Protein AF-A0A952IR28-F1 (afdb_monomer)

Nearest PDB structures (foldseek):
  2d13-assembly1_A  TM=5.845E-01  e=4.095E-02  Pyrococcus horikoshii
  8gh9-assembly1_D  TM=4.744E-01  e=1.355E-02  Homo sapiens
  3vuf-assembly1_A  TM=4.213E-01  e=1.629E-02  Oryza sativa Japonica Group
  4ylf-assembly2_C  TM=4.878E-01  e=1.965E+00  Thermotoga maritima MSB8
  2rgw-assembly1_A  TM=3.477E-01  e=3.021E+00  unclassified

Foldseek 3Di:
DPPLVVLLCVLVVLLVVLLVVLVVVVVPDDDDDDDDDDDDDDDDDDDDDDDDDDDQDDAPEEEEEEEAAFADDLCVVSLQVQVVNVSRHNYEYEYEHAVVRHDDGHVVCPPVPHRYDYYYDPFSVRLVVSLLVSLQPDATQEYEQRALFQRSSSSLSSNCVNNVHAYEYEHEDLLLVVDPDSAADDSVRCSVVSVVCRRCRRDNNVNSPSLVSLVSHPFYEYQDDVVCVVRNGHHDHRDDDCVVVPDDPVVVVVVVVVD

Radius of gyration: 20.38 Å; Cα contacts (8 Å, |Δi|>4): 405; chains: 1; bounding box: 58×60×58 Å

Sequence (259 aa):
MDPKDVQIARISRNLLTLADSASELSKRKPESKQESSEDRRSAETKPDAPSASARSPRKKGRAAVVAWDLSHNPVGRAYVLCKLLEADYDVDLVGPIWTRYGHELWSPLKDAGLNVRAFRCANLDEFVPKANLLAATVKYDVVYVCKPRLPSVYLGTLIKQSSNCTMVLDVDDFELSFFKDESNADLEEISAQADSALNEPFEELGTRYCQSLIPEFDAVTVSNIALRDKFGGHIVRHARDEEQFTICPNTRQAARERL

Solvent-accessible surface area (backbone atoms only — not comparable to full-atom values): 14837 Å² total; per-residue (Å²): 131,58,75,71,60,57,37,45,48,50,57,52,51,53,51,50,54,50,51,54,50,40,53,56,55,56,74,72,51,89,83,83,83,88,85,85,92,88,89,90,90,88,88,89,89,85,87,89,85,86,85,90,80,77,89,68,78,79,59,81,45,33,32,37,31,21,22,54,35,38,22,45,75,76,28,58,57,37,51,46,54,41,62,65,42,48,80,44,27,52,49,33,44,32,31,39,23,41,55,90,68,31,92,49,66,21,75,93,54,71,83,64,83,70,50,72,55,72,46,77,26,81,42,49,74,52,36,53,62,53,43,52,53,57,22,68,73,59,75,32,59,31,34,37,20,35,40,58,27,32,54,4,51,51,43,37,50,46,31,25,65,62,31,73,33,52,38,33,37,34,39,71,65,72,72,44,78,83,45,91,68,70,58,71,38,56,70,68,61,47,60,76,39,35,75,62,30,44,64,46,33,72,39,63,65,22,26,21,30,34,54,60,46,58,88,50,41,83,40,45,33,11,38,42,67,72,50,25,77,74,73,42,60,46,79,53,60,90,75,75,60,62,86,80,64,53,92,45,72,66,56,54,50,60,52,60,78,74,109

Structure (mmCIF, N/CA/C/O backbone):
data_AF-A0A952IR28-F1
#
_entry.id   AF-A0A952IR28-F1
#
loop_
_atom_site.group_PDB
_atom_site.id
_atom_site.type_symbol
_atom_site.label_atom_id
_atom_site.label_alt_id
_atom_site.label_comp_id
_atom_site.label_asym_id
_atom_site.label_entity_id
_atom_site.label_seq_id
_atom_site.pdbx_PDB_ins_code
_atom_site.Cartn_x
_atom_site.Cartn_y
_atom_site.Cartn_z
_atom_site.occupancy
_atom_site.B_iso_or_equiv
_atom_site.auth_seq_id
_atom_site.auth_comp_id
_atom_site.auth_asym_id
_atom_site.auth_atom_id
_atom_site.pdbx_PDB_model_num
ATOM 1 N N . MET A 1 1 ? 0.567 -28.992 1.318 1.00 48.09 1 MET A N 1
ATOM 2 C CA . MET A 1 1 ? 0.854 -27.560 1.119 1.00 48.09 1 MET A CA 1
ATOM 3 C C . MET A 1 1 ? -0.487 -26.917 0.828 1.00 48.09 1 MET A C 1
ATOM 5 O O . MET A 1 1 ? -1.152 -27.401 -0.084 1.00 48.09 1 MET A O 1
ATOM 9 N N . ASP A 1 2 ? -0.955 -25.993 1.669 1.00 49.25 2 ASP A N 1
ATOM 10 C CA . ASP A 1 2 ? -2.232 -25.299 1.440 1.00 49.25 2 ASP A CA 1
ATOM 11 C C . ASP A 1 2 ? -2.103 -24.498 0.127 1.00 49.25 2 ASP A C 1
ATOM 13 O O . ASP A 1 2 ? -1.054 -23.886 -0.089 1.00 49.25 2 ASP A O 1
ATOM 17 N N . PRO A 1 3 ? -3.092 -24.495 -0.788 1.00 46.38 3 PRO A N 1
ATOM 18 C CA . PRO A 1 3 ? -3.092 -23.604 -1.950 1.00 46.38 3 PRO A CA 1
ATOM 19 C C . PRO A 1 3 ? -2.740 -22.143 -1.612 1.00 46.38 3 PRO A C 1
ATOM 21 O O . PRO A 1 3 ? -2.071 -21.484 -2.407 1.00 46.38 3 PRO A O 1
ATOM 24 N N . LYS A 1 4 ? -3.100 -21.663 -0.411 1.00 47.34 4 LYS A N 1
ATOM 25 C CA . LYS A 1 4 ? -2.735 -20.327 0.093 1.00 47.34 4 LYS A CA 1
ATOM 26 C C . LYS A 1 4 ? -1.236 -20.157 0.378 1.00 47.34 4 LYS A C 1
ATOM 28 O O . LYS A 1 4 ? -0.700 -19.067 0.183 1.00 47.34 4 LYS A O 1
ATOM 33 N N . ASP A 1 5 ? -0.537 -21.229 0.758 1.00 49.19 5 ASP A N 1
ATOM 34 C CA . ASP A 1 5 ? 0.920 -21.218 0.972 1.00 49.19 5 ASP A CA 1
ATOM 35 C C . ASP A 1 5 ? 1.686 -21.064 -0.355 1.00 49.19 5 ASP A C 1
ATOM 37 O O . ASP A 1 5 ? 2.783 -20.505 -0.390 1.00 49.19 5 ASP A O 1
ATOM 41 N N . VAL A 1 6 ? 1.109 -21.541 -1.467 1.00 58.84 6 VAL A N 1
ATOM 42 C CA . VAL A 1 6 ? 1.734 -21.514 -2.803 1.00 58.84 6 VAL A CA 1
ATOM 43 C C . VAL A 1 6 ? 1.649 -20.123 -3.448 1.00 58.84 6 VAL A C 1
ATOM 45 O O . VAL A 1 6 ? 2.591 -19.698 -4.119 1.00 58.84 6 VAL A O 1
ATOM 48 N N . GLN A 1 7 ? 0.559 -19.388 -3.214 1.00 54.69 7 GLN A N 1
ATOM 49 C CA . GLN A 1 7 ? 0.326 -18.052 -3.786 1.00 54.69 7 GLN A CA 1
ATOM 50 C C . GLN A 1 7 ? 1.238 -16.984 -3.166 1.00 54.69 7 GLN A C 1
ATOM 52 O O . GLN A 1 7 ? 1.926 -16.235 -3.866 1.00 54.69 7 GLN A O 1
ATOM 57 N N . ILE A 1 8 ? 1.355 -16.985 -1.834 1.00 59.81 8 ILE A N 1
ATOM 58 C CA . ILE A 1 8 ? 2.257 -16.074 -1.117 1.00 59.81 8 ILE A CA 1
ATOM 59 C C . ILE A 1 8 ? 3.719 -16.396 -1.413 1.00 59.81 8 ILE A C 1
ATOM 61 O O . ILE A 1 8 ? 4.517 -15.474 -1.573 1.00 59.81 8 IL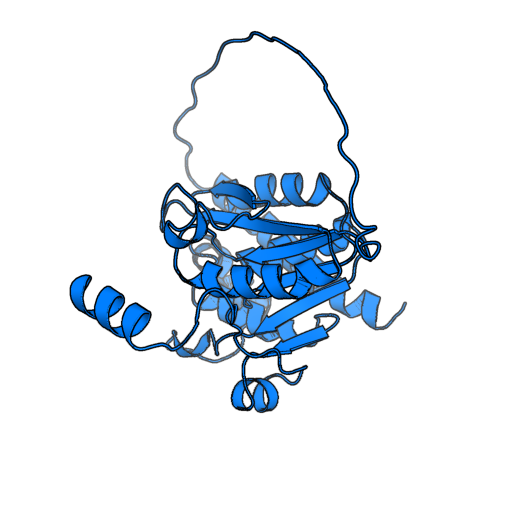E A O 1
ATOM 65 N N . ALA A 1 9 ? 4.069 -17.674 -1.594 1.00 68.56 9 ALA A N 1
ATOM 66 C CA . ALA A 1 9 ? 5.410 -18.048 -2.029 1.00 68.56 9 ALA A CA 1
ATOM 67 C C . ALA A 1 9 ? 5.793 -17.380 -3.360 1.00 68.56 9 ALA A C 1
ATOM 69 O O . ALA A 1 9 ? 6.955 -17.012 -3.525 1.00 68.56 9 ALA A O 1
ATOM 70 N N . ARG A 1 10 ? 4.842 -17.151 -4.281 1.00 72.00 10 ARG A N 1
ATOM 71 C CA . ARG A 1 10 ? 5.107 -16.434 -5.537 1.00 72.00 10 ARG A CA 1
ATOM 72 C C . ARG A 1 10 ? 5.390 -14.952 -5.303 1.00 72.00 10 ARG A C 1
ATOM 74 O O . ARG A 1 10 ? 6.429 -14.481 -5.760 1.00 72.00 10 ARG A O 1
ATOM 81 N N . ILE A 1 11 ? 4.514 -14.233 -4.591 1.00 76.62 11 ILE A N 1
ATOM 82 C CA . ILE A 1 11 ? 4.724 -12.803 -4.294 1.00 76.62 11 ILE A CA 1
ATOM 83 C C . ILE A 1 11 ? 6.044 -12.619 -3.535 1.00 76.62 11 ILE A C 1
ATOM 85 O O . ILE A 1 11 ? 6.906 -11.853 -3.957 1.00 76.62 11 ILE A O 1
ATOM 89 N N . SER A 1 12 ? 6.233 -13.372 -2.452 1.00 72.12 12 SER A N 1
ATOM 90 C CA . SER A 1 12 ? 7.412 -13.279 -1.598 1.00 72.12 12 SER A CA 1
ATOM 91 C C . SER A 1 12 ? 8.705 -13.606 -2.334 1.00 72.12 12 SER A C 1
ATOM 93 O O . SER A 1 12 ? 9.646 -12.821 -2.270 1.00 72.12 12 SER A O 1
ATOM 95 N N . ARG A 1 13 ? 8.764 -14.732 -3.058 1.00 76.31 13 ARG A N 1
ATOM 96 C CA . ARG A 1 13 ? 9.966 -15.118 -3.812 1.00 76.31 13 ARG A CA 1
ATOM 97 C C . ARG A 1 13 ? 10.328 -14.050 -4.833 1.00 76.31 13 ARG A C 1
ATOM 99 O O . ARG A 1 13 ? 11.474 -13.626 -4.884 1.00 76.31 13 ARG A O 1
ATOM 106 N N . ASN A 1 14 ? 9.353 -13.604 -5.617 1.00 77.81 14 ASN A N 1
ATOM 107 C CA . ASN A 1 14 ? 9.621 -12.687 -6.710 1.00 77.81 14 ASN A CA 1
ATOM 108 C C . ASN A 1 14 ? 10.037 -11.293 -6.206 1.00 77.81 14 ASN A C 1
ATOM 110 O O . ASN A 1 14 ? 10.932 -10.677 -6.775 1.00 77.81 14 ASN A O 1
ATOM 114 N N . LEU A 1 15 ? 9.423 -10.801 -5.126 1.00 76.62 15 LEU A N 1
ATOM 115 C CA . LEU A 1 15 ? 9.798 -9.517 -4.528 1.00 76.62 15 LEU A CA 1
ATOM 116 C C . LEU A 1 15 ? 11.176 -9.563 -3.864 1.00 76.62 15 LEU A C 1
ATOM 118 O O . LEU A 1 15 ? 11.919 -8.592 -3.967 1.00 76.62 15 LEU A O 1
ATOM 122 N N . LEU A 1 16 ? 11.542 -10.683 -3.232 1.00 72.12 16 LEU A N 1
ATOM 123 C CA . LEU A 1 16 ? 12.897 -10.878 -2.711 1.00 72.12 16 LEU A CA 1
ATOM 124 C C . LEU A 1 16 ? 13.930 -10.879 -3.846 1.00 72.12 16 LEU A C 1
ATOM 126 O O . LEU A 1 16 ? 14.931 -10.181 -3.747 1.00 72.12 16 LEU A O 1
ATOM 130 N N . THR A 1 17 ? 13.649 -11.549 -4.968 1.00 75.69 17 THR A N 1
ATOM 131 C CA . THR A 1 17 ? 14.514 -11.501 -6.162 1.00 75.69 17 THR A CA 1
ATOM 132 C C . THR A 1 17 ? 14.689 -10.075 -6.703 1.00 75.69 17 THR A C 1
ATOM 134 O O . THR A 1 17 ? 15.789 -9.687 -7.104 1.00 75.69 17 THR A O 1
ATOM 137 N N . LEU A 1 18 ? 13.626 -9.265 -6.690 1.00 74.06 18 LEU A N 1
ATOM 138 C CA . LEU A 1 18 ? 13.705 -7.853 -7.076 1.00 74.06 18 LEU A CA 1
ATOM 139 C C . LEU A 1 18 ? 14.521 -7.018 -6.080 1.00 74.06 18 LEU A C 1
ATOM 141 O O . LEU A 1 18 ? 15.281 -6.148 -6.502 1.00 74.06 18 LEU A O 1
ATOM 145 N N . ALA A 1 19 ? 14.417 -7.297 -4.780 1.00 71.69 19 ALA A N 1
ATOM 146 C CA . ALA A 1 19 ? 15.223 -6.632 -3.758 1.00 71.69 19 ALA A CA 1
ATOM 147 C C . ALA A 1 19 ? 16.718 -6.965 -3.881 1.00 71.69 19 ALA A C 1
ATOM 149 O O . ALA A 1 19 ? 17.552 -6.064 -3.780 1.00 71.69 19 ALA A O 1
ATOM 150 N N . ASP A 1 20 ? 17.060 -8.224 -4.161 1.00 73.56 20 ASP A N 1
ATOM 151 C CA . ASP A 1 20 ? 18.445 -8.630 -4.423 1.00 73.56 20 ASP A CA 1
ATOM 152 C C . ASP A 1 20 ? 18.992 -7.915 -5.669 1.00 73.56 20 ASP A C 1
ATOM 154 O O . ASP A 1 20 ? 20.109 -7.396 -5.656 1.00 73.56 20 ASP A O 1
ATOM 158 N N . SER A 1 21 ? 18.169 -7.794 -6.718 1.00 72.62 21 SER A N 1
ATOM 159 C CA . SER A 1 21 ? 18.522 -7.053 -7.936 1.00 72.62 21 SER A CA 1
ATOM 160 C C . SER A 1 21 ? 18.771 -5.567 -7.653 1.00 72.62 21 SER A C 1
ATOM 162 O O . SER A 1 21 ? 19.733 -5.008 -8.175 1.00 72.62 21 SER A O 1
ATOM 164 N N . ALA A 1 22 ? 17.970 -4.933 -6.786 1.00 70.12 22 ALA A N 1
ATOM 165 C CA . ALA A 1 22 ? 18.199 -3.549 -6.360 1.00 70.12 22 ALA A CA 1
ATOM 166 C C . ALA A 1 22 ? 19.569 -3.396 -5.678 1.00 70.12 22 ALA A C 1
ATOM 168 O O . ALA A 1 22 ? 20.364 -2.538 -6.062 1.00 70.12 22 ALA A O 1
ATOM 169 N N . SER A 1 23 ? 19.895 -4.307 -4.752 1.00 67.94 23 SER A N 1
ATOM 170 C CA . SER A 1 23 ? 21.189 -4.305 -4.062 1.00 67.94 23 SER A CA 1
ATOM 171 C C . SER A 1 23 ? 22.373 -4.450 -5.027 1.00 67.94 23 SER A C 1
ATOM 173 O O . SER A 1 23 ? 23.388 -3.771 -4.862 1.00 67.94 23 SER A O 1
ATOM 175 N N . GLU A 1 24 ? 22.257 -5.295 -6.053 1.00 69.06 24 GLU A N 1
ATOM 176 C CA . GLU A 1 24 ? 23.297 -5.468 -7.075 1.00 69.06 24 GLU A CA 1
ATOM 177 C C . GLU A 1 24 ? 23.463 -4.241 -7.983 1.00 69.06 24 GLU A C 1
ATOM 179 O O . GLU A 1 24 ? 24.583 -3.915 -8.385 1.00 69.06 24 GLU A O 1
ATOM 184 N N . LEU A 1 25 ? 22.381 -3.521 -8.283 1.00 65.62 25 LEU A N 1
ATOM 185 C CA . LEU A 1 25 ? 22.437 -2.283 -9.066 1.00 65.62 25 LEU A CA 1
ATOM 186 C C . LEU A 1 25 ? 23.100 -1.139 -8.307 1.00 65.62 25 LEU A C 1
ATOM 188 O O . LEU A 1 25 ? 23.869 -0.378 -8.900 1.00 65.62 25 LEU A O 1
ATOM 192 N N . SER A 1 26 ? 22.871 -1.069 -6.997 1.00 62.19 26 SER A N 1
ATOM 193 C CA . SER A 1 26 ? 23.548 -0.130 -6.102 1.00 62.19 26 SER A CA 1
ATOM 194 C C . SER A 1 26 ? 25.069 -0.283 -6.160 1.00 62.19 26 SER A C 1
ATOM 196 O O . SER A 1 26 ? 25.794 0.687 -6.380 1.00 62.19 26 SER A O 1
ATOM 198 N N . LYS A 1 27 ? 25.556 -1.533 -6.094 1.00 66.62 27 LYS A N 1
ATOM 199 C CA . LYS A 1 27 ? 26.991 -1.876 -6.127 1.00 66.62 27 LYS A CA 1
ATOM 200 C C . LYS A 1 27 ? 27.688 -1.502 -7.444 1.00 66.62 27 LYS A C 1
ATOM 202 O O . LYS A 1 27 ? 28.915 -1.456 -7.487 1.00 66.62 27 LYS A O 1
ATOM 207 N N . ARG A 1 28 ? 26.937 -1.262 -8.530 1.00 59.16 28 ARG A N 1
ATOM 208 C CA . ARG A 1 28 ? 27.472 -0.898 -9.859 1.00 59.16 28 ARG A CA 1
ATOM 209 C C . ARG A 1 28 ? 27.637 0.612 -10.071 1.00 59.16 28 ARG A C 1
ATOM 211 O O . ARG A 1 28 ? 28.291 1.006 -11.037 1.00 59.16 28 ARG A O 1
ATOM 218 N N . LYS A 1 29 ? 27.087 1.464 -9.200 1.00 46.84 29 LYS A N 1
ATOM 219 C CA . LYS A 1 29 ? 27.325 2.919 -9.223 1.00 46.84 29 LYS A CA 1
ATOM 220 C C . LYS A 1 29 ? 28.537 3.260 -8.341 1.00 46.84 29 LYS A C 1
ATOM 222 O O . LYS A 1 29 ? 28.614 2.761 -7.224 1.00 46.84 29 LYS A O 1
ATOM 227 N N . PRO A 1 30 ? 29.487 4.104 -8.790 1.00 39.28 30 PRO A N 1
ATOM 228 C CA . PRO A 1 30 ? 30.605 4.499 -7.943 1.00 39.28 30 PRO A CA 1
ATOM 229 C C . PRO A 1 30 ? 30.108 5.391 -6.796 1.00 39.28 30 PRO A C 1
ATOM 231 O O . PRO A 1 30 ? 29.485 6.429 -7.021 1.00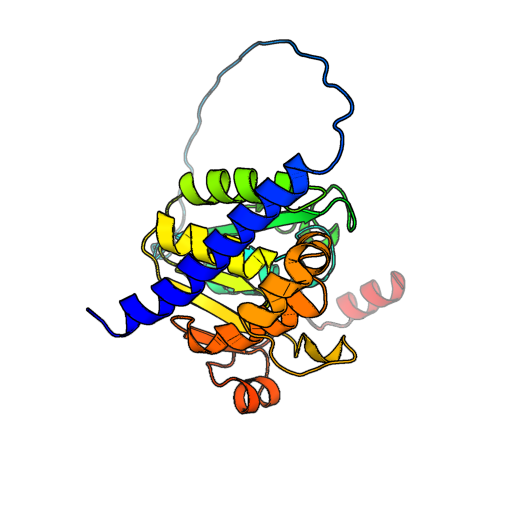 39.28 30 PRO A O 1
ATOM 234 N N . GLU A 1 31 ? 30.391 4.963 -5.567 1.00 38.38 31 GLU A N 1
ATOM 235 C CA . GLU A 1 31 ? 30.030 5.640 -4.321 1.00 38.38 31 GLU A CA 1
ATOM 236 C C . GLU A 1 31 ? 30.872 6.909 -4.087 1.00 38.38 31 GLU A C 1
ATOM 238 O O . GLU A 1 31 ? 32.100 6.895 -4.205 1.00 38.38 31 GLU A O 1
ATOM 243 N N . SER A 1 32 ? 30.229 8.002 -3.657 1.00 31.50 32 SER A N 1
ATOM 244 C CA . SER A 1 32 ? 30.902 9.156 -3.051 1.00 31.50 32 SER A CA 1
ATOM 245 C C . SER A 1 32 ? 30.584 9.248 -1.552 1.00 31.50 32 SER A C 1
ATOM 247 O O . SER A 1 32 ? 29.528 9.734 -1.164 1.00 31.50 32 SER A O 1
ATOM 249 N N . LYS A 1 33 ? 31.543 8.744 -0.767 1.00 32.00 33 LYS A N 1
ATOM 250 C CA . LYS A 1 33 ? 32.000 9.066 0.605 1.00 32.00 33 LYS A CA 1
ATOM 251 C C . LYS A 1 33 ? 31.021 9.559 1.697 1.00 32.00 33 LYS A C 1
ATOM 253 O O . LYS A 1 33 ? 30.370 10.590 1.583 1.00 32.00 33 LYS A O 1
ATOM 258 N N . GLN A 1 34 ? 31.109 8.839 2.822 1.00 30.39 34 GLN A N 1
ATOM 259 C CA . GLN A 1 34 ? 30.653 9.131 4.192 1.00 30.39 34 GLN A CA 1
ATOM 260 C C . GLN A 1 34 ? 31.518 10.171 4.937 1.00 30.39 34 GLN A C 1
ATOM 262 O O . GLN A 1 34 ? 32.697 10.293 4.623 1.00 30.39 34 GLN A O 1
ATOM 267 N N . GLU A 1 35 ? 30.953 10.763 6.006 1.00 27.12 35 GLU A N 1
ATOM 268 C CA . GLU A 1 35 ? 31.567 11.035 7.339 1.00 27.12 35 GLU A CA 1
ATOM 269 C C . GLU A 1 35 ? 30.434 11.413 8.351 1.00 27.12 35 GLU A C 1
ATOM 271 O O . GLU A 1 35 ? 29.588 12.240 8.017 1.00 27.12 35 GLU A O 1
ATOM 276 N N . SER A 1 36 ? 30.115 10.584 9.373 1.00 25.11 36 SER A N 1
ATOM 277 C CA . SER A 1 36 ? 30.528 10.555 10.819 1.00 25.11 36 SER A CA 1
ATOM 278 C C . SER A 1 36 ? 29.825 11.592 11.745 1.00 25.11 36 SER A C 1
ATOM 280 O O . SER A 1 36 ? 29.983 12.784 11.517 1.00 25.11 36 SER A O 1
ATOM 282 N N . SER A 1 37 ? 28.868 11.212 12.627 1.00 25.03 37 SER A N 1
ATOM 283 C CA . SER A 1 37 ? 28.936 10.921 14.107 1.00 25.03 37 SER A CA 1
ATOM 284 C C . SER A 1 37 ? 29.396 12.113 14.988 1.00 25.03 37 SER A C 1
ATOM 286 O O . SER A 1 37 ? 30.330 12.785 14.587 1.00 25.03 37 SER A O 1
ATOM 288 N N . GLU A 1 38 ? 28.865 12.499 16.165 1.00 25.03 38 GLU A N 1
ATOM 289 C CA . GLU A 1 38 ? 28.249 11.873 17.371 1.00 25.03 38 GLU A CA 1
ATOM 290 C C . GLU A 1 38 ? 27.260 12.900 18.038 1.00 25.03 38 GLU A C 1
ATOM 292 O O . GLU A 1 38 ? 27.207 14.041 17.592 1.00 25.03 38 GLU A O 1
ATOM 297 N N . ASP A 1 39 ? 26.370 12.617 19.011 1.00 25.73 39 ASP A N 1
ATOM 298 C CA . ASP A 1 39 ? 26.661 12.491 20.461 1.00 25.73 39 ASP A CA 1
ATOM 299 C C . ASP A 1 39 ? 25.384 12.157 21.306 1.00 25.73 39 ASP A C 1
ATOM 301 O O . ASP A 1 39 ? 24.248 12.339 20.861 1.00 25.73 39 ASP A O 1
ATOM 305 N N . ARG A 1 40 ? 25.571 11.645 22.536 1.00 26.91 40 ARG A N 1
ATOM 306 C CA . ARG A 1 40 ? 24.571 11.082 23.484 1.00 26.91 40 ARG A CA 1
ATOM 307 C C . ARG A 1 40 ? 24.090 12.084 24.559 1.00 26.91 40 ARG A C 1
ATOM 309 O O . ARG A 1 40 ? 24.921 12.796 25.107 1.00 26.91 40 ARG A O 1
ATOM 316 N N . ARG A 1 41 ? 22.833 11.966 25.046 1.00 28.17 41 ARG A N 1
ATOM 317 C CA . ARG A 1 41 ? 22.458 11.745 26.483 1.00 28.17 41 ARG A CA 1
ATOM 318 C C . ARG A 1 41 ? 20.941 11.759 26.767 1.00 28.17 41 ARG A C 1
ATOM 320 O O . ARG A 1 41 ? 20.152 12.363 26.056 1.00 28.17 41 ARG A O 1
ATOM 327 N N . SER A 1 42 ? 20.599 11.047 27.840 1.00 25.94 42 SER A N 1
ATOM 328 C CA . SER A 1 42 ? 19.295 10.594 28.347 1.00 25.94 42 SER A CA 1
ATOM 329 C C . SER A 1 42 ? 18.544 11.592 29.247 1.00 25.94 42 SER A C 1
ATOM 331 O O . SER A 1 42 ? 19.192 12.404 29.900 1.00 25.94 42 SER A O 1
ATOM 333 N N . ALA A 1 43 ? 17.223 11.403 29.415 1.00 28.14 43 ALA A N 1
ATOM 334 C CA . ALA A 1 43 ? 16.507 11.541 30.699 1.00 28.14 43 ALA A CA 1
ATOM 335 C C . ALA A 1 43 ? 15.104 10.884 30.648 1.00 28.14 43 ALA A C 1
ATOM 337 O O . ALA A 1 43 ? 14.340 11.104 29.712 1.00 28.14 43 ALA A O 1
ATOM 338 N N . GLU A 1 44 ? 14.784 10.077 31.664 1.00 25.70 44 GLU A N 1
ATOM 339 C CA . GLU A 1 44 ? 13.488 9.428 31.924 1.00 25.70 44 GLU A CA 1
ATOM 340 C C . GLU A 1 44 ? 12.573 10.303 32.795 1.00 25.70 44 GLU A C 1
ATOM 342 O O . GLU A 1 44 ? 13.055 10.951 33.723 1.00 25.70 44 GLU A O 1
ATOM 347 N N . THR A 1 45 ? 11.248 10.202 32.612 1.00 26.70 45 THR A N 1
ATOM 348 C CA . THR A 1 45 ? 10.273 10.103 33.726 1.00 26.70 45 THR A CA 1
ATOM 349 C C . THR A 1 45 ? 8.922 9.528 33.245 1.00 26.70 45 THR A C 1
ATOM 351 O O . THR A 1 45 ? 8.484 9.782 32.127 1.00 26.70 45 THR A O 1
ATOM 354 N N . LYS A 1 46 ? 8.267 8.734 34.102 1.00 28.11 46 LYS A N 1
ATOM 355 C CA . LYS A 1 46 ? 6.906 8.143 34.031 1.00 28.11 46 LYS A CA 1
ATOM 356 C C . LYS A 1 46 ? 6.281 8.295 35.441 1.00 28.11 46 LYS A C 1
ATOM 358 O O . LYS A 1 46 ? 7.059 8.485 36.375 1.00 28.11 46 LYS A O 1
ATOM 363 N N . PRO A 1 47 ? 5.006 7.939 35.688 1.00 38.19 47 PRO A N 1
ATOM 364 C CA . PRO A 1 47 ? 3.764 8.206 34.949 1.00 38.19 47 PRO A CA 1
ATOM 365 C C . PRO A 1 47 ? 2.664 8.768 35.894 1.00 38.19 47 PRO A C 1
ATOM 367 O O . PRO A 1 47 ? 2.823 8.726 37.105 1.00 38.19 47 PRO A O 1
ATOM 370 N N . ASP A 1 48 ? 1.505 9.168 35.362 1.00 27.62 48 ASP A N 1
ATOM 371 C CA . ASP A 1 48 ? 0.262 9.282 36.146 1.00 27.62 48 ASP A CA 1
ATOM 372 C C . ASP A 1 48 ? -0.922 8.702 35.356 1.00 27.62 48 ASP A C 1
ATOM 374 O O . ASP A 1 48 ? -1.039 8.890 34.145 1.00 27.62 48 ASP A O 1
ATOM 378 N N . ALA A 1 49 ? -1.792 7.966 36.049 1.00 32.50 49 ALA A N 1
ATOM 379 C CA . ALA A 1 49 ? -3.067 7.423 35.571 1.00 32.50 49 ALA A CA 1
ATOM 380 C C . ALA A 1 49 ? -3.963 7.115 36.793 1.00 32.50 49 ALA A C 1
ATOM 382 O O . ALA A 1 49 ? -3.419 6.952 37.886 1.00 32.50 49 ALA A O 1
ATOM 383 N N . PRO A 1 50 ? -5.283 6.867 36.656 1.00 45.47 50 PRO A N 1
ATOM 384 C CA . PRO A 1 50 ? -6.189 7.134 35.533 1.00 45.47 50 PRO A CA 1
ATOM 385 C C . PRO A 1 50 ? -7.480 7.880 35.962 1.00 45.47 50 PRO A C 1
ATOM 387 O O . PRO A 1 50 ? -7.845 7.921 37.134 1.00 45.47 50 PRO A O 1
ATOM 390 N N . SER A 1 51 ? -8.246 8.381 34.988 1.00 33.00 51 SER A N 1
ATOM 391 C CA . SER A 1 51 ? -9.673 8.699 35.162 1.00 33.00 51 SER A CA 1
ATOM 392 C C . SER A 1 51 ? -10.512 7.739 34.318 1.00 33.00 51 SER A C 1
ATOM 394 O O . SER A 1 51 ? -10.168 7.435 33.176 1.00 33.00 51 SER A O 1
ATOM 396 N N . ALA A 1 52 ? -11.574 7.206 34.917 1.00 40.09 52 ALA A N 1
ATOM 397 C CA . ALA A 1 52 ? -12.409 6.137 34.388 1.00 40.09 52 ALA A CA 1
ATOM 398 C C . ALA A 1 52 ? -13.581 6.677 33.556 1.00 40.09 52 ALA A C 1
ATOM 400 O O . ALA A 1 52 ? -14.325 7.520 34.046 1.00 40.09 52 ALA A O 1
ATOM 401 N N . SER A 1 53 ? -13.824 6.119 32.363 1.00 39.03 53 SER A N 1
ATOM 402 C CA . SER A 1 53 ? -15.174 6.038 31.783 1.00 39.03 53 SER A CA 1
ATOM 403 C C . SER A 1 53 ? -15.225 5.127 30.552 1.00 39.03 53 SER A C 1
ATOM 405 O O . SER A 1 53 ? -14.340 5.182 29.707 1.00 39.03 53 SER A O 1
ATOM 407 N N . ALA A 1 54 ? -16.303 4.336 30.489 1.00 42.28 54 ALA A N 1
ATOM 408 C CA . ALA A 1 54 ? -16.787 3.469 29.411 1.00 42.28 54 ALA A CA 1
ATOM 409 C C . ALA A 1 54 ? -15.802 2.410 28.881 1.00 42.28 54 ALA A C 1
ATOM 411 O O . ALA A 1 54 ? -14.829 2.705 28.197 1.00 42.28 54 ALA A O 1
ATOM 412 N N . ARG A 1 55 ? -16.092 1.125 29.143 1.00 42.28 55 ARG A N 1
ATOM 413 C CA . ARG A 1 55 ? -15.387 0.018 28.480 1.00 42.28 55 ARG A CA 1
ATOM 414 C C . ARG A 1 55 ? -15.624 0.126 26.975 1.00 42.28 55 ARG A C 1
ATOM 416 O O . ARG A 1 55 ? -16.703 -0.220 26.498 1.00 42.28 55 ARG A O 1
ATOM 423 N N . SER A 1 56 ? -14.606 0.594 26.262 1.00 56.06 56 SER A N 1
ATOM 424 C CA . SER A 1 56 ? -14.522 0.477 24.816 1.00 56.06 56 SER A CA 1
ATOM 425 C C . SER A 1 56 ? -14.678 -0.997 24.423 1.00 56.06 56 SER A C 1
ATOM 427 O O . SER A 1 56 ? -14.249 -1.887 25.175 1.00 56.06 56 SER A O 1
ATOM 429 N N . PRO A 1 57 ? -15.320 -1.293 23.280 1.00 60.19 57 PRO A N 1
ATOM 430 C CA . PRO A 1 57 ? -15.309 -2.647 22.751 1.00 60.19 57 PRO A CA 1
ATOM 431 C C . PRO A 1 57 ? -13.852 -3.105 22.652 1.00 60.19 57 PRO A C 1
ATOM 433 O O . PRO A 1 57 ? -12.981 -2.356 22.202 1.00 60.19 57 PRO A O 1
ATOM 436 N N . ARG A 1 58 ? -13.562 -4.314 23.149 1.00 75.69 58 ARG A N 1
ATOM 437 C CA . ARG A 1 58 ? -12.209 -4.870 23.061 1.00 75.69 58 ARG A CA 1
ATOM 438 C C . ARG A 1 58 ? -11.816 -4.918 21.589 1.00 75.69 58 ARG A C 1
ATOM 440 O O . ARG A 1 58 ? -12.513 -5.547 20.796 1.00 75.69 58 ARG A O 1
ATOM 447 N N . LYS A 1 59 ? -10.697 -4.274 21.262 1.00 88.38 59 LYS A N 1
ATOM 448 C CA . LYS A 1 59 ? -10.077 -4.369 19.943 1.00 88.38 59 L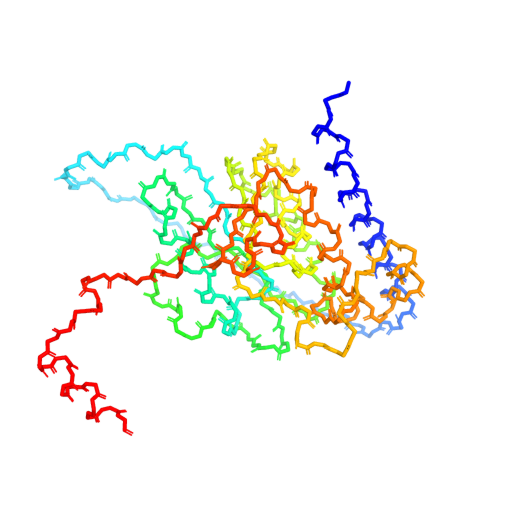YS A CA 1
ATOM 449 C C . LYS A 1 59 ? -9.826 -5.838 19.603 1.00 88.38 59 LYS A C 1
ATOM 451 O O . LYS A 1 59 ? -9.425 -6.618 20.469 1.00 88.38 59 LYS A O 1
ATOM 456 N N . LYS A 1 60 ? -10.057 -6.200 18.344 1.00 90.12 60 LYS A N 1
ATOM 457 C CA . LYS A 1 60 ? -9.789 -7.521 17.765 1.00 90.12 60 LYS A CA 1
ATOM 458 C C . LYS A 1 60 ? -8.290 -7.802 17.647 1.00 90.12 60 LYS A C 1
ATOM 460 O O . LYS A 1 60 ? -7.912 -8.965 17.603 1.00 90.12 60 LYS A O 1
ATOM 465 N N . GLY A 1 61 ? -7.462 -6.758 17.603 1.00 96.25 61 GLY A N 1
ATOM 466 C CA . GLY A 1 61 ? -6.014 -6.861 17.453 1.00 96.25 61 GLY A CA 1
ATOM 467 C C . GLY A 1 61 ? -5.409 -5.590 16.862 1.00 96.25 61 GLY A C 1
ATOM 468 O O . GLY A 1 61 ? -5.998 -4.511 16.972 1.00 96.25 61 GLY A O 1
ATOM 469 N N . ARG A 1 62 ? -4.262 -5.724 16.191 1.00 98.19 62 ARG A N 1
ATOM 470 C CA . ARG A 1 62 ? -3.562 -4.630 15.507 1.00 98.19 62 ARG A CA 1
ATOM 471 C C . ARG A 1 62 ? -3.644 -4.767 13.986 1.00 98.19 62 ARG A C 1
ATOM 473 O O . ARG A 1 62 ? -3.439 -5.852 13.446 1.00 98.19 62 ARG A O 1
ATOM 480 N N . ALA A 1 63 ? -3.878 -3.657 13.294 1.00 98.62 63 ALA A N 1
ATOM 481 C CA . ALA A 1 63 ? -3.895 -3.591 11.836 1.00 98.62 63 ALA A CA 1
ATOM 482 C C . ALA A 1 63 ? -2.808 -2.645 11.311 1.00 98.62 63 ALA A C 1
ATOM 484 O O . ALA A 1 63 ? -2.618 -1.556 11.850 1.00 98.62 63 ALA A O 1
ATOM 485 N N . ALA A 1 64 ? -2.120 -3.042 10.243 1.00 98.81 64 ALA A N 1
ATOM 486 C CA . ALA A 1 64 ? -1.264 -2.146 9.469 1.00 98.81 64 ALA A CA 1
ATOM 487 C C . ALA A 1 64 ? -2.000 -1.714 8.201 1.00 98.81 64 ALA A C 1
ATOM 489 O O . ALA A 1 64 ? -2.453 -2.572 7.448 1.00 98.81 64 ALA A O 1
ATOM 490 N N . VAL A 1 65 ? -2.069 -0.416 7.920 1.00 98.81 65 VAL A N 1
ATOM 491 C CA . VAL A 1 65 ? -2.488 0.094 6.608 1.00 98.81 65 VAL A CA 1
ATOM 492 C C . VAL A 1 65 ? -1.258 0.622 5.890 1.00 98.81 65 VAL A C 1
ATOM 494 O O . VAL A 1 65 ? -0.611 1.549 6.368 1.00 98.81 65 VAL A O 1
ATOM 497 N N . VAL A 1 66 ? -0.917 0.020 4.756 1.00 98.81 66 VAL A N 1
ATOM 498 C CA . VAL A 1 66 ? 0.320 0.289 4.022 1.00 98.81 66 VAL A CA 1
ATOM 499 C C . VAL A 1 66 ? 0.034 1.178 2.821 1.00 98.81 66 VAL A C 1
ATOM 501 O O . VAL A 1 66 ? -0.715 0.783 1.934 1.00 98.81 66 VAL A O 1
ATOM 504 N N . ALA A 1 67 ? 0.665 2.346 2.753 1.00 98.50 67 ALA A N 1
ATOM 505 C CA . ALA A 1 67 ? 0.658 3.206 1.571 1.00 98.50 67 ALA A CA 1
ATOM 506 C C . ALA A 1 67 ? 2.004 3.136 0.837 1.00 98.50 67 ALA A C 1
ATOM 508 O O . ALA A 1 67 ? 3.041 2.856 1.441 1.00 98.50 67 ALA A O 1
ATOM 509 N N . TRP A 1 68 ? 1.999 3.404 -0.470 1.00 97.69 68 TRP A N 1
ATOM 510 C CA . TRP A 1 68 ? 3.224 3.390 -1.276 1.00 97.69 68 TRP A CA 1
ATOM 511 C C . TRP A 1 68 ? 4.048 4.679 -1.150 1.00 97.69 68 TRP A C 1
ATOM 513 O O . TRP A 1 68 ? 5.239 4.659 -1.448 1.00 97.69 68 TRP A O 1
ATOM 523 N N . ASP A 1 69 ? 3.424 5.761 -0.679 1.00 98.06 69 ASP A N 1
ATOM 524 C CA . ASP A 1 69 ? 4.047 7.001 -0.219 1.00 98.06 69 ASP A CA 1
ATOM 525 C C . ASP A 1 69 ? 3.128 7.691 0.802 1.00 98.06 69 ASP A C 1
ATOM 527 O O . ASP A 1 69 ? 1.903 7.640 0.672 1.00 98.06 69 ASP A O 1
ATOM 531 N N . LEU A 1 70 ? 3.713 8.346 1.805 1.00 98.44 70 LEU A N 1
ATOM 532 C CA . LEU A 1 70 ? 2.980 9.065 2.850 1.00 98.44 70 LEU A CA 1
ATOM 533 C C . LEU A 1 70 ? 2.985 10.592 2.689 1.00 98.44 70 LEU A C 1
ATOM 535 O O . LEU A 1 70 ? 2.333 11.280 3.468 1.00 98.44 70 LEU A O 1
ATOM 539 N N . SER A 1 71 ? 3.710 11.151 1.724 1.00 97.50 71 SER A N 1
ATOM 540 C CA . SER A 1 71 ? 3.953 12.597 1.616 1.00 97.50 71 SER A CA 1
ATOM 541 C C . SER A 1 71 ? 3.022 13.352 0.668 1.00 97.50 71 SER A C 1
ATOM 543 O O . SER A 1 71 ? 2.971 14.582 0.714 1.00 97.50 71 SER A O 1
ATOM 545 N N . HIS A 1 72 ? 2.225 12.650 -0.141 1.00 95.38 72 HIS A N 1
ATOM 546 C CA . HIS A 1 72 ? 1.288 13.273 -1.079 1.00 95.38 72 HIS A CA 1
ATOM 547 C C . HIS A 1 72 ? -0.072 12.560 -1.151 1.00 95.38 72 HIS A C 1
ATOM 549 O O . HIS A 1 72 ? -0.312 11.560 -0.480 1.00 95.38 72 HIS A O 1
ATOM 555 N N . ASN A 1 73 ? -0.976 13.099 -1.977 1.00 94.69 73 ASN A N 1
ATOM 556 C CA . ASN A 1 73 ? -2.407 12.770 -2.052 1.00 94.69 73 ASN A CA 1
ATOM 557 C C . ASN A 1 73 ? -2.812 11.278 -1.963 1.00 94.69 73 ASN A C 1
ATOM 559 O O . ASN A 1 73 ? -3.817 11.000 -1.307 1.00 94.69 73 ASN A O 1
ATOM 563 N N . PRO A 1 74 ? -2.098 10.298 -2.555 1.00 92.94 74 PRO A N 1
ATOM 564 C CA . PRO A 1 74 ? -2.503 8.891 -2.514 1.00 92.94 74 PRO A CA 1
ATOM 565 C C . PRO A 1 74 ? -2.695 8.320 -1.104 1.00 92.94 74 PRO A C 1
ATOM 567 O O . PRO A 1 74 ? -3.539 7.440 -0.921 1.00 92.94 74 PRO A O 1
ATOM 570 N N . VAL A 1 75 ? -1.995 8.855 -0.094 1.00 97.56 75 VAL A N 1
ATOM 571 C CA . VAL A 1 75 ? -2.176 8.456 1.313 1.00 97.56 75 VAL A CA 1
ATOM 572 C C . VAL A 1 75 ? -3.581 8.772 1.850 1.00 97.56 75 VAL A C 1
ATOM 574 O O . VAL A 1 75 ? -4.024 8.171 2.827 1.00 97.56 75 VAL A O 1
ATOM 577 N N . GLY A 1 76 ? -4.335 9.662 1.197 1.00 96.88 76 GLY A N 1
ATOM 578 C CA . GLY A 1 76 ? -5.710 9.992 1.572 1.00 96.88 76 GLY A CA 1
ATOM 579 C C . GLY A 1 76 ? -6.653 8.783 1.572 1.00 96.88 76 GLY A C 1
ATOM 580 O O . GLY A 1 76 ? -7.553 8.712 2.409 1.00 96.88 76 GLY A O 1
ATOM 581 N N . ARG A 1 77 ? -6.434 7.789 0.700 1.00 97.00 77 ARG A N 1
ATOM 582 C CA . ARG A 1 77 ? -7.197 6.531 0.749 1.00 97.00 77 ARG A CA 1
ATOM 583 C C . ARG A 1 77 ? -6.789 5.661 1.931 1.00 97.00 77 ARG A C 1
ATOM 585 O O . ARG A 1 77 ? -7.662 5.148 2.626 1.00 97.00 77 ARG A O 1
ATOM 592 N N . ALA A 1 78 ? -5.489 5.544 2.194 1.00 98.19 78 ALA A N 1
ATOM 593 C CA . ALA A 1 78 ? -4.980 4.818 3.352 1.00 98.19 78 ALA A CA 1
ATOM 594 C C . ALA A 1 78 ? -5.545 5.394 4.662 1.00 98.19 78 ALA A C 1
ATOM 596 O O . ALA A 1 78 ? -5.967 4.638 5.529 1.00 98.19 78 ALA A O 1
ATOM 597 N N . TYR A 1 79 ? -5.677 6.720 4.763 1.00 97.62 79 TYR A N 1
ATOM 598 C CA . TYR A 1 79 ? -6.361 7.375 5.881 1.00 97.62 79 TYR A CA 1
ATOM 599 C C . TYR A 1 79 ? -7.808 6.890 6.071 1.00 97.62 79 TYR A C 1
ATOM 601 O O . TYR A 1 79 ? -8.195 6.550 7.188 1.00 97.62 79 TYR A O 1
ATOM 609 N N . VAL A 1 80 ? -8.602 6.812 4.997 1.00 96.81 80 VAL A N 1
ATOM 610 C CA . VAL A 1 80 ? -9.986 6.308 5.077 1.00 96.81 80 VAL A CA 1
ATOM 611 C C . VAL A 1 80 ? -10.004 4.867 5.588 1.00 96.81 80 VAL A C 1
ATOM 613 O O . VAL A 1 80 ? -10.792 4.544 6.473 1.00 96.81 80 VAL A O 1
ATOM 616 N N . LEU A 1 81 ? -9.111 4.013 5.080 1.00 97.94 81 LEU A N 1
ATOM 617 C CA . LEU A 1 81 ? -8.980 2.629 5.541 1.00 97.94 81 LEU A CA 1
ATOM 618 C C . LEU A 1 81 ? -8.585 2.556 7.021 1.00 97.94 81 LEU A C 1
ATOM 620 O O . LEU A 1 81 ? -9.154 1.747 7.753 1.00 97.94 81 LEU A O 1
ATOM 624 N N . CYS A 1 82 ? -7.682 3.430 7.485 1.00 97.94 82 CYS A N 1
ATOM 625 C CA . CYS A 1 82 ? -7.349 3.528 8.904 1.00 97.94 82 CYS A CA 1
ATOM 626 C C . CYS A 1 82 ? -8.593 3.815 9.746 1.00 97.94 82 CYS A C 1
ATOM 628 O O . CYS A 1 82 ? -8.877 3.070 10.679 1.00 97.94 82 CYS A O 1
ATOM 630 N N . LYS A 1 83 ? -9.377 4.835 9.376 1.00 96.12 83 LYS A N 1
ATOM 631 C CA . LYS A 1 83 ? -10.591 5.218 10.114 1.00 96.12 83 LYS A CA 1
ATOM 632 C C . LYS A 1 83 ? -11.662 4.135 10.126 1.00 96.12 83 LYS A C 1
ATOM 634 O O . LYS A 1 83 ? -12.305 3.930 11.149 1.00 96.12 83 LYS A O 1
ATOM 639 N N . LEU A 1 84 ? -11.822 3.395 9.031 1.00 95.69 84 LEU A N 1
ATOM 640 C CA . LEU A 1 84 ? -12.752 2.264 8.990 1.00 95.69 84 LEU A CA 1
ATOM 641 C C . LEU A 1 84 ? -12.303 1.111 9.903 1.00 95.69 84 LEU A C 1
ATOM 643 O O . LEU A 1 84 ? -13.135 0.489 10.560 1.00 95.69 84 LEU A O 1
ATOM 647 N N . LEU A 1 85 ? -10.998 0.833 9.972 1.00 96.69 85 LEU A N 1
ATOM 648 C CA . LEU A 1 85 ? -10.443 -0.234 10.811 1.00 96.69 85 LEU A CA 1
ATOM 649 C C . LEU A 1 85 ? -10.373 0.140 12.299 1.00 96.69 85 LEU A C 1
ATOM 651 O O . LEU A 1 85 ? -10.430 -0.753 13.144 1.00 96.69 85 LEU A O 1
ATOM 655 N N . GLU A 1 86 ? -10.293 1.430 12.637 1.00 95.50 86 GLU A N 1
ATOM 656 C CA . GLU A 1 86 ? -10.226 1.936 14.017 1.00 95.50 86 GLU A CA 1
ATOM 657 C C . GLU A 1 86 ? -11.430 1.518 14.880 1.00 95.50 86 GLU A C 1
ATOM 659 O O . GLU A 1 86 ? -11.314 1.500 16.102 1.00 95.50 86 GLU A O 1
ATOM 664 N N . ALA A 1 87 ? -12.570 1.124 14.307 1.00 92.75 87 ALA A N 1
ATOM 665 C CA . ALA A 1 87 ? -13.678 0.578 15.097 1.00 92.75 87 ALA A CA 1
ATOM 666 C C . ALA A 1 87 ? -13.303 -0.746 15.794 1.00 92.75 87 ALA A C 1
ATOM 668 O O . ALA A 1 87 ? -13.718 -1.006 16.923 1.00 92.75 87 ALA A O 1
ATOM 669 N N . ASP A 1 88 ? -12.470 -1.555 15.140 1.00 95.50 88 ASP A N 1
ATOM 670 C CA . ASP A 1 88 ? -12.191 -2.937 15.520 1.00 95.50 88 ASP A CA 1
ATOM 671 C C . ASP A 1 88 ? -10.726 -3.185 15.893 1.00 95.50 88 ASP A C 1
ATOM 673 O O . ASP A 1 88 ? -10.445 -4.099 16.662 1.00 95.50 88 ASP A O 1
ATOM 677 N N . TYR A 1 89 ? -9.787 -2.394 15.378 1.00 97.88 89 TYR A N 1
ATOM 678 C CA . TYR A 1 89 ? -8.349 -2.621 15.520 1.00 97.88 89 TYR A CA 1
ATOM 679 C C . TYR A 1 89 ? -7.635 -1.410 16.126 1.00 97.88 89 TYR A C 1
ATOM 681 O O . TYR A 1 89 ? -8.126 -0.277 16.080 1.00 97.88 89 TYR A O 1
ATOM 689 N N . ASP A 1 90 ? -6.463 -1.659 16.701 1.00 97.75 90 ASP A N 1
ATOM 690 C CA . ASP A 1 90 ? -5.441 -0.634 16.900 1.00 97.75 90 ASP A CA 1
ATOM 691 C C . ASP A 1 90 ? -4.679 -0.483 15.582 1.00 97.75 90 ASP A C 1
ATOM 693 O O . ASP A 1 90 ? -4.051 -1.434 15.114 1.00 97.75 90 ASP A O 1
ATOM 697 N N . VAL A 1 91 ? -4.789 0.676 14.937 1.00 98.50 91 VAL A N 1
ATOM 698 C CA . VAL A 1 91 ? -4.336 0.838 13.551 1.00 98.50 91 VAL A CA 1
ATOM 699 C C . VAL A 1 91 ? -3.062 1.667 13.483 1.00 98.50 91 VAL A C 1
ATOM 701 O O . VAL A 1 91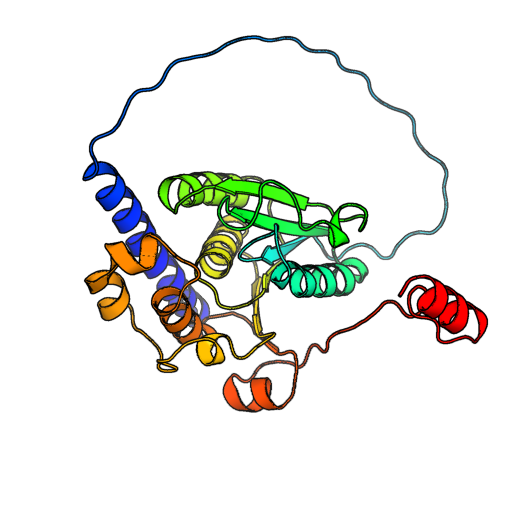 ? -3.011 2.759 14.047 1.00 98.50 91 VAL A O 1
ATOM 704 N N . ASP A 1 92 ? -2.072 1.167 12.746 1.00 98.75 92 ASP A N 1
ATOM 705 C CA . ASP A 1 92 ? -0.889 1.921 12.332 1.00 98.75 92 ASP A CA 1
ATOM 706 C C . ASP A 1 92 ? -0.989 2.245 10.827 1.00 98.75 92 ASP A C 1
ATOM 708 O O . ASP A 1 92 ? -1.204 1.353 10.002 1.00 98.75 92 ASP A O 1
ATOM 712 N N . LEU A 1 93 ? -0.796 3.514 10.457 1.00 98.81 93 LEU A N 1
ATOM 713 C CA . LEU A 1 93 ? -0.525 3.929 9.079 1.00 98.81 93 LEU A CA 1
ATOM 714 C C . LEU A 1 93 ? 0.971 3.769 8.811 1.00 98.81 93 LEU A C 1
ATOM 716 O O . LEU A 1 93 ? 1.804 4.347 9.509 1.00 98.81 93 LEU A O 1
ATOM 720 N N . VAL A 1 94 ? 1.319 2.997 7.791 1.00 98.62 94 VAL A N 1
ATOM 721 C CA . VAL A 1 94 ? 2.682 2.549 7.528 1.00 98.62 94 VAL A CA 1
ATOM 722 C C . VAL A 1 94 ? 3.076 2.871 6.090 1.00 98.62 94 VAL A C 1
ATOM 724 O O . VAL A 1 94 ? 2.289 2.684 5.166 1.00 98.62 94 VAL A O 1
ATOM 727 N N . GLY A 1 95 ? 4.310 3.317 5.868 1.00 98.19 95 GLY A N 1
ATOM 728 C CA . GLY A 1 95 ? 4.811 3.521 4.511 1.00 98.19 95 GLY A CA 1
ATOM 729 C C . GLY A 1 95 ? 6.081 4.361 4.432 1.00 98.19 95 GLY A C 1
ATOM 730 O O . GLY A 1 95 ? 6.519 4.938 5.432 1.00 98.19 95 GLY A O 1
ATOM 731 N N . PRO A 1 96 ? 6.694 4.432 3.245 1.00 98.12 96 PRO A N 1
ATOM 732 C CA . PRO A 1 96 ? 7.807 5.330 3.000 1.00 98.12 96 PRO A CA 1
ATOM 733 C C . PRO A 1 96 ? 7.336 6.783 2.840 1.00 98.12 96 PRO A C 1
ATOM 735 O O . PRO A 1 96 ? 6.190 7.064 2.491 1.00 98.12 96 PRO A O 1
ATOM 738 N N . ILE A 1 97 ? 8.264 7.708 3.051 1.00 98.38 97 ILE A N 1
ATOM 7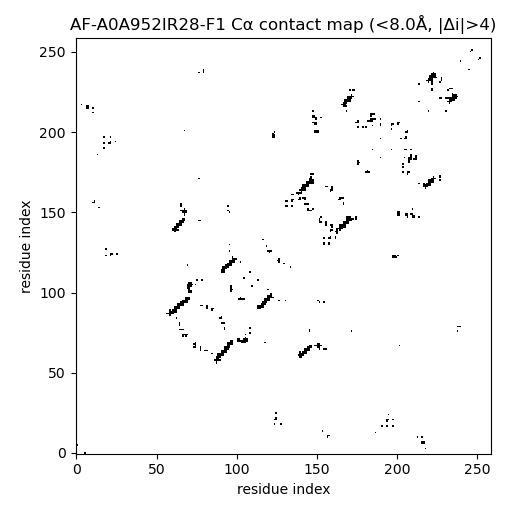39 C CA . ILE A 1 97 ? 8.207 9.086 2.567 1.00 98.38 97 ILE A CA 1
ATOM 740 C C . ILE A 1 97 ? 9.307 9.211 1.516 1.00 98.38 97 ILE A C 1
ATOM 742 O O . ILE A 1 97 ? 10.494 9.284 1.856 1.00 98.38 97 ILE A O 1
ATOM 746 N N . TRP A 1 98 ? 8.913 9.186 0.247 1.00 97.19 98 TRP A N 1
ATOM 747 C CA . TRP A 1 98 ? 9.828 9.339 -0.873 1.00 97.19 98 TRP A CA 1
ATOM 748 C C . TRP A 1 98 ? 10.225 10.804 -1.024 1.00 97.19 98 TRP A C 1
ATOM 750 O O . TRP A 1 98 ? 9.374 11.672 -1.217 1.00 97.19 98 TRP A O 1
ATOM 760 N N . THR A 1 99 ? 11.530 11.081 -1.017 1.00 95.44 99 THR A N 1
ATOM 761 C CA . THR A 1 99 ? 12.056 12.456 -1.128 1.00 95.44 99 THR A CA 1
ATOM 762 C C . THR A 1 99 ? 11.603 13.186 -2.393 1.00 95.44 99 THR A C 1
ATOM 764 O O . THR A 1 99 ? 11.532 14.411 -2.387 1.00 95.44 99 THR A O 1
ATOM 767 N N . ARG A 1 100 ? 11.246 12.447 -3.453 1.00 94.62 100 ARG A N 1
ATOM 768 C CA . ARG A 1 100 ? 10.643 12.977 -4.687 1.00 94.62 100 ARG A CA 1
ATOM 769 C C . ARG A 1 100 ? 9.335 13.738 -4.441 1.00 94.62 100 ARG A C 1
ATOM 771 O O . ARG A 1 100 ? 9.077 14.713 -5.139 1.00 94.62 100 ARG A O 1
ATOM 778 N N . TYR A 1 101 ? 8.511 13.287 -3.496 1.00 94.69 101 TYR A N 1
ATOM 779 C CA . TYR A 1 101 ? 7.176 13.844 -3.239 1.00 94.69 101 TYR A CA 1
ATOM 780 C C . TYR A 1 101 ? 7.133 14.734 -1.992 1.00 94.69 101 TYR A C 1
ATOM 782 O O . TYR A 1 101 ? 6.253 15.587 -1.874 1.00 94.69 101 TYR A O 1
ATOM 790 N N . GLY A 1 102 ? 8.104 14.587 -1.088 1.00 93.81 102 GLY A N 1
ATOM 791 C CA . GLY A 1 102 ? 8.254 15.454 0.071 1.00 93.81 102 GLY A CA 1
ATOM 792 C C . GLY A 1 102 ? 9.160 14.866 1.147 1.00 93.81 102 GLY A C 1
ATOM 793 O O . GLY A 1 102 ? 9.802 13.832 0.982 1.00 93.81 102 GLY A O 1
ATOM 794 N N . HIS A 1 103 ? 9.215 15.545 2.290 1.00 95.81 103 HIS A N 1
ATOM 795 C CA . HIS A 1 103 ? 10.032 15.126 3.436 1.00 95.81 103 HIS A CA 1
ATOM 796 C C . HIS A 1 103 ? 9.204 14.829 4.687 1.00 95.81 103 HIS A C 1
ATOM 798 O O . HIS A 1 103 ? 9.742 14.404 5.710 1.00 95.81 103 HIS A O 1
ATOM 804 N N . GLU A 1 104 ? 7.895 15.032 4.634 1.00 96.69 104 GLU A N 1
ATOM 805 C CA . GLU A 1 104 ? 7.000 14.900 5.777 1.00 96.69 104 GLU A CA 1
ATOM 806 C C . GLU A 1 104 ? 5.722 14.183 5.360 1.00 96.69 104 GLU A C 1
ATOM 808 O O . GLU A 1 104 ? 5.456 14.017 4.170 1.00 96.69 104 GLU A O 1
ATOM 813 N N . LEU A 1 105 ? 4.936 13.759 6.351 1.00 97.56 105 LEU A N 1
ATOM 814 C CA . LEU A 1 105 ? 3.575 13.291 6.119 1.00 97.56 105 LEU A CA 1
ATOM 815 C C . LEU A 1 105 ? 2.792 14.365 5.355 1.00 97.56 105 LEU A C 1
ATOM 817 O O . LEU A 1 105 ? 2.918 15.559 5.653 1.00 97.56 105 LEU A O 1
ATOM 821 N N . TRP A 1 106 ? 1.977 13.926 4.397 1.00 97.81 106 TRP A N 1
ATOM 822 C CA . TRP A 1 106 ? 1.135 14.792 3.586 1.00 97.81 106 TRP A CA 1
ATOM 823 C C . TRP A 1 106 ? 0.368 15.761 4.485 1.00 97.81 106 TRP A C 1
ATOM 825 O O . TRP A 1 106 ? -0.336 15.331 5.400 1.00 97.81 106 TRP A O 1
ATOM 835 N N . SER A 1 107 ? 0.523 17.065 4.240 1.00 95.56 107 SER A N 1
ATOM 836 C CA . SER A 1 107 ? 0.067 18.124 5.152 1.00 95.56 107 SER A CA 1
ATOM 837 C C . SER A 1 107 ? -1.371 17.957 5.670 1.00 95.56 107 SER A C 1
ATOM 839 O O . SER A 1 107 ? -1.566 18.160 6.866 1.00 95.56 107 SER A O 1
ATOM 841 N N . PRO A 1 108 ? -2.361 17.529 4.856 1.00 94.19 108 PRO A N 1
ATOM 842 C CA . PRO A 1 108 ? -3.725 17.280 5.330 1.00 94.19 108 PRO A CA 1
ATOM 843 C C . PRO A 1 108 ? -3.869 16.217 6.427 1.00 94.19 108 PRO A C 1
ATOM 845 O O . PRO A 1 108 ? -4.901 16.185 7.088 1.00 94.19 108 PRO A O 1
ATOM 848 N N . LEU A 1 109 ? -2.876 15.344 6.626 1.00 95.50 109 LEU A N 1
ATOM 849 C CA . LEU A 1 109 ? -2.913 14.278 7.631 1.00 95.50 109 LEU A CA 1
ATOM 850 C C . LEU A 1 109 ? -2.079 14.562 8.888 1.00 95.50 109 LEU A C 1
ATOM 852 O O . LEU A 1 109 ? -2.097 13.736 9.800 1.00 95.50 109 LEU A O 1
ATOM 856 N N . LYS A 1 110 ? -1.364 15.695 8.973 1.00 90.94 110 LYS A N 1
ATOM 857 C CA . LYS A 1 110 ? -0.472 16.006 10.111 1.00 90.94 110 LYS A CA 1
ATOM 858 C C . LYS A 1 110 ? -1.175 15.938 11.471 1.00 90.94 110 LYS A C 1
ATOM 860 O O . LYS A 1 110 ? -0.617 15.370 12.402 1.00 90.94 110 LYS A O 1
ATOM 865 N N . ASP A 1 111 ? -2.418 16.410 11.539 1.00 90.44 111 ASP A N 1
ATOM 866 C CA . ASP A 1 111 ? -3.213 16.470 12.774 1.00 90.44 111 ASP A CA 1
ATOM 867 C C . ASP A 1 111 ? -4.388 15.476 12.777 1.00 90.44 111 ASP A C 1
ATOM 869 O O . ASP A 1 111 ? -5.349 15.619 13.529 1.00 90.44 111 ASP A O 1
ATOM 873 N N . ALA A 1 112 ? -4.331 14.438 11.936 1.00 91.31 112 ALA A N 1
ATOM 874 C CA . ALA A 1 112 ? -5.429 13.482 11.762 1.00 91.31 112 ALA A CA 1
ATOM 875 C C . ALA A 1 112 ? -5.552 12.432 12.893 1.00 91.31 112 ALA A C 1
ATOM 877 O O . ALA A 1 112 ? -6.367 11.507 12.794 1.00 91.31 112 ALA A O 1
ATOM 878 N N . GLY A 1 113 ? -4.736 12.547 13.949 1.00 92.69 113 GLY A N 1
ATOM 879 C CA . GLY A 1 113 ? -4.736 11.629 15.094 1.00 92.69 113 GLY A CA 1
ATOM 880 C C . GLY A 1 113 ? -4.356 10.192 14.724 1.00 92.69 113 GLY A C 1
ATOM 881 O O . GLY A 1 113 ? -4.922 9.251 15.269 1.00 92.69 113 GLY A O 1
ATOM 882 N N . LEU A 1 114 ? -3.457 10.022 13.750 1.00 95.44 114 LEU A N 1
ATOM 883 C CA . LEU A 1 114 ? -3.022 8.716 13.253 1.00 95.44 114 LEU A CA 1
ATOM 884 C C . LEU A 1 114 ? -1.760 8.245 13.978 1.00 95.44 114 LEU A C 1
ATOM 886 O O . LEU A 1 114 ? -0.829 9.024 14.183 1.00 95.44 114 LEU A O 1
ATOM 890 N N . ASN A 1 115 ? -1.672 6.945 14.253 1.00 97.31 115 ASN A N 1
ATOM 891 C CA . ASN A 1 115 ? -0.398 6.322 14.601 1.00 97.31 115 ASN A CA 1
ATOM 892 C C . ASN A 1 115 ? 0.392 6.080 13.314 1.00 97.31 115 ASN A C 1
ATOM 894 O O . ASN A 1 115 ? 0.111 5.142 12.570 1.00 97.31 115 ASN A O 1
ATOM 898 N N . VAL A 1 116 ? 1.358 6.948 13.020 1.00 98.12 116 VAL A N 1
ATOM 899 C CA . VAL A 1 116 ? 2.136 6.877 11.777 1.00 98.12 116 VAL A CA 1
ATOM 900 C C . VAL A 1 116 ? 3.497 6.241 12.031 1.00 98.12 116 VAL A C 1
ATOM 902 O O . VAL A 1 116 ? 4.274 6.698 12.868 1.00 98.12 116 VAL A O 1
ATOM 905 N N . ARG A 1 117 ? 3.816 5.204 11.257 1.00 98.06 117 ARG A N 1
ATOM 906 C CA . ARG A 1 117 ? 5.119 4.537 11.238 1.00 98.06 117 ARG A CA 1
ATOM 907 C C . ARG A 1 117 ? 5.735 4.714 9.856 1.00 98.06 117 ARG A C 1
ATOM 909 O O . ARG A 1 117 ? 5.476 3.940 8.937 1.00 98.06 117 ARG A O 1
ATOM 916 N N . ALA A 1 118 ? 6.534 5.765 9.723 1.00 97.62 118 ALA A N 1
ATOM 917 C CA . ALA A 1 118 ? 7.127 6.181 8.460 1.00 97.62 118 ALA A CA 1
ATOM 918 C C . ALA A 1 118 ? 8.654 6.092 8.478 1.00 97.62 118 ALA A C 1
ATOM 920 O O . ALA A 1 118 ? 9.288 6.198 9.528 1.00 97.62 118 ALA A O 1
ATOM 921 N N . PHE A 1 119 ? 9.250 5.978 7.295 1.00 98.19 119 PHE A N 1
ATOM 922 C CA . PHE A 1 119 ? 10.682 6.183 7.091 1.00 98.19 119 PHE A CA 1
ATOM 923 C C . PHE A 1 119 ? 10.922 6.946 5.790 1.00 98.19 119 PHE A C 1
ATOM 925 O O . PHE A 1 119 ? 10.194 6.776 4.819 1.00 98.19 119 PHE A O 1
ATOM 932 N N . ARG A 1 120 ? 11.951 7.793 5.757 1.00 98.06 120 ARG A N 1
ATOM 933 C CA . ARG A 1 120 ? 12.331 8.528 4.542 1.00 98.06 120 ARG A CA 1
ATOM 934 C C . ARG A 1 120 ? 13.221 7.667 3.653 1.00 98.06 120 ARG A C 1
ATOM 936 O O . ARG A 1 120 ? 14.093 6.977 4.185 1.00 98.06 120 ARG A O 1
ATOM 943 N N . CYS A 1 121 ? 13.055 7.747 2.338 1.00 96.19 121 CYS A N 1
ATOM 944 C CA . CYS A 1 121 ? 13.958 7.132 1.362 1.00 96.19 121 CYS A CA 1
ATOM 945 C C . CYS A 1 121 ? 13.967 7.909 0.041 1.00 96.19 121 CYS A C 1
ATOM 947 O O . CYS A 1 121 ? 12.978 8.545 -0.316 1.00 96.19 121 CYS A O 1
ATOM 949 N N . ALA A 1 122 ? 15.082 7.861 -0.687 1.00 93.19 122 ALA A N 1
ATOM 950 C CA . ALA A 1 122 ? 15.184 8.454 -2.023 1.00 93.19 122 ALA A CA 1
ATOM 951 C C . ALA A 1 122 ? 15.094 7.422 -3.158 1.00 93.19 122 ALA A C 1
ATOM 953 O O . ALA A 1 122 ? 14.684 7.756 -4.264 1.00 93.19 122 ALA A O 1
ATOM 954 N N . ASN A 1 123 ? 15.477 6.175 -2.886 1.00 89.69 123 ASN A N 1
ATOM 955 C CA . ASN A 1 123 ? 15.577 5.079 -3.851 1.00 89.69 123 ASN A CA 1
ATOM 956 C C . ASN A 1 123 ? 15.295 3.732 -3.155 1.00 89.69 123 ASN A C 1
ATOM 958 O O . ASN A 1 123 ? 15.079 3.684 -1.936 1.00 89.69 123 ASN A O 1
ATOM 962 N N . LEU A 1 124 ? 15.279 2.641 -3.927 1.00 88.06 124 LEU A N 1
ATOM 963 C CA . LEU A 1 124 ? 15.009 1.316 -3.375 1.00 88.06 124 LEU A CA 1
ATOM 964 C C . LEU A 1 124 ? 16.090 0.803 -2.414 1.00 88.06 124 LEU A C 1
ATOM 966 O O . LEU A 1 124 ? 15.749 0.095 -1.468 1.00 88.06 124 LEU A O 1
ATOM 970 N N . ASP A 1 125 ? 17.347 1.205 -2.586 1.00 85.12 125 ASP A N 1
ATOM 971 C CA . ASP A 1 125 ? 18.452 0.778 -1.715 1.00 85.12 125 ASP A CA 1
ATOM 972 C C . ASP A 1 125 ? 18.281 1.287 -0.288 1.00 85.12 125 ASP A C 1
ATOM 974 O O . ASP A 1 125 ? 18.579 0.593 0.680 1.00 85.12 125 ASP A O 1
ATOM 978 N N . GLU A 1 126 ? 17.748 2.497 -0.141 1.00 92.94 126 GLU A N 1
ATOM 979 C CA . GLU A 1 126 ? 17.347 3.013 1.158 1.00 92.94 126 GLU A CA 1
ATOM 980 C C . GLU A 1 126 ? 16.035 2.398 1.652 1.00 92.94 126 GLU A C 1
ATOM 982 O O . GLU A 1 126 ? 15.862 2.196 2.856 1.00 92.94 126 GLU A O 1
ATOM 987 N N . PHE A 1 127 ? 15.092 2.145 0.744 1.00 94.56 127 PHE A N 1
ATOM 988 C CA . PHE A 1 127 ? 13.763 1.639 1.076 1.00 94.56 127 PHE A CA 1
ATOM 989 C C . PHE A 1 127 ? 13.810 0.216 1.636 1.00 94.56 127 PHE A C 1
ATOM 991 O O . PHE A 1 127 ? 13.263 -0.025 2.708 1.00 94.56 127 PHE A O 1
ATOM 998 N N . VAL A 1 128 ? 14.469 -0.721 0.949 1.00 91.88 128 VAL A N 1
ATOM 999 C CA . VAL A 1 128 ? 14.477 -2.156 1.282 1.00 91.88 128 VAL A CA 1
ATOM 1000 C C . VAL A 1 128 ? 14.923 -2.440 2.727 1.00 91.88 128 VAL A C 1
ATOM 1002 O O . VAL A 1 128 ? 14.163 -3.084 3.457 1.00 91.88 128 VAL A O 1
ATOM 1005 N N . PRO A 1 129 ? 16.093 -1.976 3.212 1.00 93.06 129 PRO A N 1
ATOM 1006 C CA . PRO A 1 129 ? 16.518 -2.241 4.587 1.00 93.06 129 PRO A CA 1
ATOM 1007 C C . PRO A 1 129 ? 15.593 -1.587 5.624 1.00 93.06 129 PRO A C 1
ATOM 1009 O O . PRO A 1 129 ? 15.304 -2.194 6.656 1.00 93.06 129 PRO A O 1
ATOM 1012 N N . LYS A 1 130 ? 15.069 -0.384 5.346 1.00 97.31 130 LYS A N 1
ATOM 1013 C CA . LYS A 1 130 ? 14.136 0.321 6.243 1.00 97.31 130 LYS A CA 1
ATOM 1014 C C . LYS A 1 130 ? 12.769 -0.375 6.298 1.00 97.31 130 LYS A C 1
ATOM 1016 O O . LYS A 1 130 ? 12.204 -0.516 7.381 1.00 97.31 130 LYS A O 1
ATOM 1021 N N . ALA A 1 131 ? 12.279 -0.876 5.165 1.00 96.62 131 ALA A N 1
ATOM 1022 C CA . ALA A 1 131 ? 11.061 -1.673 5.057 1.00 96.62 131 ALA A CA 1
ATOM 1023 C C . ALA A 1 131 ? 11.180 -2.993 5.836 1.00 96.62 131 ALA A C 1
ATOM 1025 O O . ALA A 1 131 ? 10.290 -3.320 6.621 1.00 96.62 131 ALA A O 1
ATOM 1026 N N . ASN A 1 132 ? 12.303 -3.705 5.686 1.00 94.00 132 ASN A N 1
ATOM 1027 C CA . ASN A 1 132 ? 12.602 -4.926 6.444 1.00 94.00 132 ASN A CA 1
ATOM 1028 C C . ASN A 1 132 ? 12.610 -4.674 7.957 1.00 94.00 132 ASN A C 1
ATOM 1030 O O . ASN A 1 132 ? 11.942 -5.385 8.711 1.00 94.00 132 ASN A O 1
ATOM 1034 N N . LEU A 1 133 ? 13.318 -3.630 8.405 1.00 96.38 133 LEU A N 1
ATOM 1035 C CA . LEU A 1 133 ? 13.354 -3.255 9.818 1.00 96.38 133 LEU A CA 1
ATOM 1036 C C . LEU A 1 133 ? 11.952 -2.915 10.337 1.00 96.38 133 LEU A C 1
ATOM 1038 O O . LEU A 1 133 ? 11.540 -3.412 11.386 1.00 96.38 133 LEU A O 1
ATOM 1042 N N . LEU A 1 134 ? 11.189 -2.108 9.596 1.00 97.56 134 LEU A N 1
ATOM 1043 C CA . LEU A 1 134 ? 9.835 -1.737 9.993 1.00 97.56 134 LEU A CA 1
ATOM 1044 C C . LEU A 1 134 ? 8.941 -2.975 10.131 1.00 97.56 134 LEU A C 1
ATOM 1046 O O . LEU A 1 134 ? 8.274 -3.125 11.157 1.00 97.56 134 LEU A O 1
ATOM 1050 N N . ALA A 1 135 ? 8.955 -3.881 9.153 1.00 96.75 135 ALA A N 1
ATOM 1051 C CA . ALA A 1 135 ? 8.140 -5.093 9.173 1.00 96.75 135 ALA A CA 1
ATOM 1052 C C . ALA A 1 135 ? 8.495 -6.047 10.331 1.00 96.75 135 ALA A C 1
ATOM 1054 O O . ALA A 1 135 ? 7.623 -6.743 10.852 1.00 96.75 135 ALA A O 1
ATOM 1055 N N . ALA A 1 136 ? 9.754 -6.074 10.776 1.00 94.44 136 ALA A N 1
ATOM 1056 C CA . ALA A 1 136 ? 10.204 -6.947 11.862 1.00 94.44 136 ALA A CA 1
ATOM 1057 C C . ALA A 1 136 ? 9.809 -6.457 13.271 1.00 94.44 136 ALA A C 1
ATOM 1059 O O . ALA A 1 136 ? 9.770 -7.247 14.212 1.00 94.44 136 ALA A O 1
ATOM 1060 N N . THR A 1 137 ? 9.524 -5.163 13.433 1.00 95.56 137 THR A N 1
ATOM 1061 C CA . THR A 1 137 ? 9.417 -4.523 14.762 1.00 95.56 137 THR A CA 1
ATOM 1062 C C . THR A 1 137 ? 8.062 -4.662 15.456 1.00 95.56 137 THR A C 1
ATOM 1064 O O . THR A 1 137 ? 8.006 -4.573 16.679 1.00 95.56 137 THR A O 1
ATOM 1067 N N . VAL A 1 138 ? 6.968 -4.854 14.717 1.00 96.19 138 VAL A N 1
ATOM 1068 C CA . VAL A 1 138 ? 5.611 -4.973 15.282 1.00 96.19 138 VAL A CA 1
ATOM 1069 C C . VAL A 1 138 ? 4.883 -6.117 14.596 1.00 96.19 138 VAL A C 1
ATOM 1071 O O . VAL A 1 138 ? 5.015 -6.299 13.387 1.00 96.19 138 VAL A O 1
ATOM 1074 N N . LYS A 1 139 ? 4.121 -6.883 15.379 1.00 97.38 139 LYS A N 1
ATOM 1075 C CA . LYS A 1 139 ? 3.241 -7.938 14.877 1.00 97.38 139 LYS A CA 1
ATOM 1076 C C . LYS A 1 139 ? 1.836 -7.385 14.682 1.00 97.38 139 LYS A C 1
ATOM 1078 O O . LYS A 1 139 ? 1.334 -6.655 15.536 1.00 97.38 139 LYS A O 1
ATOM 1083 N N . TYR A 1 140 ? 1.235 -7.746 13.559 1.00 98.19 140 TYR A N 1
ATOM 1084 C CA . TYR A 1 140 ? -0.109 -7.339 13.169 1.00 98.19 140 TYR A CA 1
ATOM 1085 C C . TYR A 1 140 ? -0.982 -8.564 12.925 1.00 98.19 140 TYR A C 1
ATOM 1087 O O . TYR A 1 140 ? -0.490 -9.585 12.458 1.00 98.19 140 TYR A O 1
ATOM 1095 N N . ASP A 1 141 ? -2.278 -8.441 13.172 1.00 98.12 141 ASP A N 1
ATOM 1096 C CA . ASP A 1 141 ? -3.267 -9.487 12.889 1.00 98.12 141 ASP A CA 1
ATOM 1097 C C . ASP A 1 141 ? -3.805 -9.382 11.453 1.00 98.12 141 ASP A C 1
ATOM 1099 O O . ASP A 1 141 ? -4.252 -10.367 10.860 1.00 98.12 141 ASP A O 1
ATOM 1103 N N . VAL A 1 142 ? -3.715 -8.186 10.864 1.00 98.25 142 VAL A N 1
ATOM 1104 C CA . VAL A 1 142 ? -4.059 -7.916 9.466 1.00 98.25 142 VAL A CA 1
ATOM 1105 C C . VAL A 1 142 ? -3.172 -6.811 8.892 1.00 98.25 142 VAL A C 1
ATOM 1107 O O . VAL A 1 142 ? -2.840 -5.838 9.573 1.00 98.25 142 VAL A O 1
ATOM 1110 N N . VAL A 1 143 ? -2.803 -6.947 7.622 1.00 98.62 143 VAL A N 1
ATOM 1111 C CA . VAL A 1 143 ? -2.179 -5.891 6.826 1.00 98.62 143 VAL A CA 1
ATOM 1112 C C . VAL A 1 143 ? -3.064 -5.553 5.629 1.00 98.62 143 VAL A C 1
ATOM 1114 O O . VAL A 1 143 ? -3.503 -6.429 4.889 1.00 98.62 143 VAL A O 1
ATOM 1117 N N . TYR A 1 144 ? -3.345 -4.269 5.456 1.00 98.56 144 TYR A N 1
ATOM 1118 C CA . TYR A 1 144 ? -4.182 -3.717 4.401 1.00 98.56 144 TYR A CA 1
ATOM 1119 C C . TYR A 1 144 ? -3.308 -2.880 3.473 1.00 98.56 144 TYR A C 1
ATOM 1121 O O . TYR A 1 144 ? -2.811 -1.822 3.854 1.00 98.56 144 TYR A O 1
ATOM 1129 N N . VAL A 1 145 ? -3.077 -3.360 2.260 1.00 98.75 145 VAL A N 1
ATOM 1130 C CA . VAL A 1 145 ? -2.222 -2.708 1.268 1.00 98.75 145 VAL A CA 1
ATOM 1131 C C . VAL A 1 145 ? -3.071 -1.749 0.449 1.00 98.75 145 VAL A C 1
ATOM 1133 O O . VAL A 1 145 ? -3.987 -2.166 -0.247 1.00 98.75 145 VAL A O 1
ATOM 1136 N N . CYS A 1 146 ? -2.782 -0.456 0.529 1.00 98.38 146 CYS A N 1
ATOM 1137 C CA . CYS A 1 146 ? -3.482 0.578 -0.218 1.00 98.38 146 CYS A CA 1
ATOM 1138 C C . CYS A 1 146 ? -2.817 0.778 -1.583 1.00 98.38 146 CYS A C 1
ATOM 1140 O O . CYS A 1 146 ? -1.691 1.282 -1.650 1.00 98.38 146 CYS A O 1
ATOM 1142 N N . LYS A 1 147 ? -3.562 0.457 -2.650 1.00 97.69 147 LYS A N 1
ATOM 1143 C CA . LYS A 1 147 ? -3.176 0.548 -4.067 1.00 97.69 147 LYS A CA 1
ATOM 1144 C C . LYS A 1 147 ? -2.069 -0.451 -4.471 1.00 97.69 147 LYS A C 1
ATOM 1146 O O . LYS A 1 147 ? -1.073 -0.589 -3.754 1.00 97.69 147 LYS A O 1
ATOM 1151 N N . PRO A 1 148 ? -2.191 -1.137 -5.626 1.00 96.69 148 PRO A N 1
ATOM 1152 C CA . PRO A 1 148 ? -1.207 -2.117 -6.099 1.00 96.69 148 PRO A CA 1
ATOM 1153 C C . PRO A 1 148 ? 0.030 -1.445 -6.726 1.00 96.69 148 PRO A C 1
ATOM 1155 O O . PRO A 1 148 ? 0.257 -1.529 -7.929 1.00 96.69 148 PRO A O 1
ATOM 1158 N N . ARG A 1 149 ? 0.845 -0.768 -5.910 1.00 96.25 149 ARG A N 1
ATOM 1159 C CA . ARG A 1 149 ? 2.133 -0.173 -6.312 1.00 96.25 149 ARG A CA 1
ATOM 1160 C C . ARG A 1 149 ? 3.286 -0.939 -5.659 1.00 96.25 149 ARG A C 1
ATOM 1162 O O . ARG A 1 149 ? 3.138 -1.430 -4.540 1.00 96.25 149 ARG A O 1
ATOM 1169 N N . LEU A 1 150 ? 4.452 -1.010 -6.309 1.00 94.81 150 LEU A N 1
ATOM 1170 C CA . LEU A 1 150 ? 5.558 -1.855 -5.828 1.00 94.81 150 LEU A CA 1
ATOM 1171 C C . LEU A 1 150 ? 5.961 -1.582 -4.371 1.00 94.81 150 LEU A C 1
ATOM 1173 O O . LEU A 1 150 ? 6.065 -2.554 -3.625 1.00 94.81 150 LEU A O 1
ATOM 1177 N N . PRO A 1 151 ? 6.109 -0.325 -3.898 1.00 96.12 151 PRO A N 1
ATOM 1178 C CA . PRO A 1 151 ? 6.490 -0.087 -2.506 1.00 96.12 151 PRO A CA 1
ATOM 1179 C C . PRO A 1 151 ? 5.460 -0.600 -1.487 1.00 96.12 151 PRO A C 1
ATOM 1181 O O . PRO A 1 151 ? 5.841 -1.189 -0.474 1.00 96.12 151 PRO A O 1
ATOM 1184 N N . SER A 1 152 ? 4.158 -0.414 -1.740 1.00 97.81 152 SER A N 1
ATOM 1185 C CA . SER A 1 152 ? 3.108 -0.859 -0.813 1.00 97.81 152 SER A CA 1
ATOM 1186 C C . SER A 1 152 ? 2.950 -2.377 -0.828 1.00 97.81 152 SER A C 1
ATOM 1188 O O . SER A 1 152 ? 2.858 -2.985 0.238 1.00 97.81 152 SER A O 1
ATOM 1190 N N . VAL A 1 153 ? 2.987 -3.001 -2.010 1.00 97.44 153 VAL A N 1
ATOM 1191 C CA . VAL A 1 153 ? 2.929 -4.465 -2.158 1.00 97.44 153 VAL A CA 1
ATOM 1192 C C . VAL A 1 153 ? 4.152 -5.125 -1.518 1.00 97.44 153 VAL A C 1
ATOM 1194 O O . VAL A 1 153 ? 4.011 -6.118 -0.799 1.00 97.44 153 VAL A O 1
ATOM 1197 N N . TYR 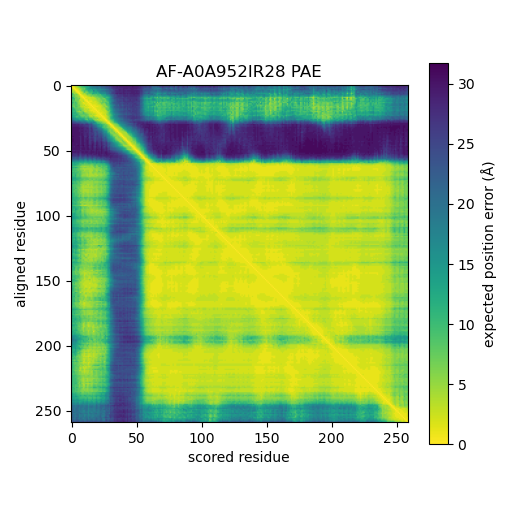A 1 154 ? 5.340 -4.541 -1.694 1.00 96.12 154 TYR A N 1
ATOM 1198 C CA . TYR A 1 154 ? 6.571 -5.017 -1.069 1.00 96.12 154 TYR A CA 1
ATOM 1199 C C . TYR A 1 154 ? 6.500 -4.972 0.458 1.00 96.12 154 TYR A C 1
ATOM 1201 O O . TYR A 1 154 ? 6.658 -5.997 1.125 1.00 96.12 154 TYR A O 1
ATOM 1209 N N . LEU A 1 155 ? 6.203 -3.801 1.024 1.00 97.62 155 LEU A N 1
ATOM 1210 C CA . LEU A 1 155 ? 6.143 -3.633 2.473 1.00 97.62 155 LEU A CA 1
ATOM 1211 C C . LEU A 1 155 ? 4.997 -4.440 3.105 1.00 97.62 155 LEU A C 1
ATOM 1213 O O . LEU A 1 155 ? 5.183 -5.043 4.162 1.00 97.62 155 LEU A O 1
ATOM 1217 N N . GLY A 1 156 ? 3.840 -4.511 2.443 1.00 98.00 156 GLY A N 1
ATOM 1218 C CA . GLY A 1 156 ? 2.716 -5.343 2.872 1.00 98.00 156 GLY A CA 1
ATOM 1219 C C . GLY A 1 156 ? 3.079 -6.824 2.954 1.00 98.00 156 GLY A C 1
ATOM 1220 O O . GLY A 1 156 ? 2.789 -7.476 3.958 1.00 98.00 156 GLY A O 1
ATOM 1221 N N . THR A 1 157 ? 3.805 -7.328 1.952 1.00 97.12 157 THR A N 1
ATOM 1222 C CA . THR A 1 157 ? 4.289 -8.715 1.929 1.00 97.12 157 THR A CA 1
ATOM 1223 C C . THR A 1 157 ? 5.243 -8.992 3.089 1.00 97.12 157 THR A C 1
ATOM 1225 O O . THR A 1 157 ? 5.068 -9.987 3.793 1.00 97.12 157 THR A O 1
ATOM 1228 N N . LEU A 1 158 ? 6.206 -8.100 3.347 1.00 96.25 158 LEU A N 1
ATOM 1229 C CA . LEU A 1 158 ? 7.129 -8.253 4.476 1.00 96.25 158 LEU A CA 1
ATOM 1230 C C . LEU A 1 158 ? 6.397 -8.277 5.823 1.00 96.25 158 LEU A C 1
ATOM 1232 O O . LEU A 1 158 ? 6.715 -9.090 6.693 1.00 96.25 158 LEU A O 1
ATOM 1236 N N . ILE A 1 159 ? 5.399 -7.406 6.003 1.00 97.81 159 ILE A N 1
ATOM 1237 C CA . ILE A 1 159 ? 4.583 -7.372 7.222 1.00 97.81 159 ILE A CA 1
ATOM 1238 C C . ILE A 1 159 ? 3.794 -8.672 7.377 1.00 97.81 159 ILE A C 1
ATOM 1240 O O . ILE A 1 159 ? 3.788 -9.236 8.476 1.00 97.81 159 ILE A O 1
ATOM 1244 N N . LYS A 1 160 ? 3.183 -9.170 6.293 1.00 96.19 160 LYS A N 1
ATOM 1245 C CA . LYS A 1 160 ? 2.488 -10.461 6.287 1.00 96.19 160 LYS A CA 1
ATOM 1246 C C . LYS A 1 160 ? 3.415 -11.594 6.706 1.00 96.19 160 LYS A C 1
A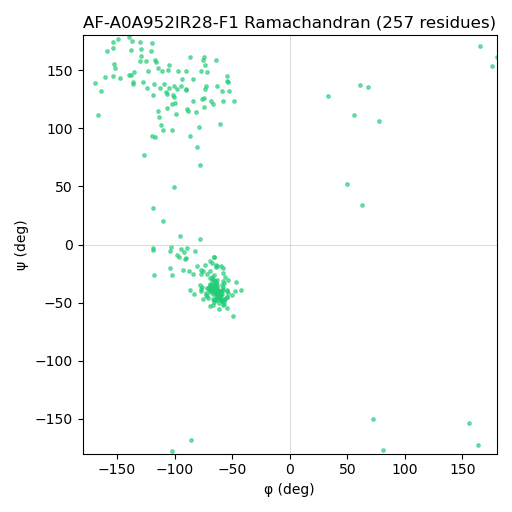TOM 1248 O O . LYS A 1 160 ? 3.045 -12.370 7.579 1.00 96.19 160 LYS A O 1
ATOM 1253 N N . GLN A 1 161 ? 4.613 -11.676 6.136 1.00 94.06 161 GLN A N 1
ATOM 1254 C CA . GLN A 1 161 ? 5.575 -12.730 6.466 1.00 94.06 161 GLN A CA 1
ATOM 1255 C C . GLN A 1 161 ? 6.057 -12.637 7.914 1.00 94.06 161 GLN A C 1
ATOM 1257 O O . GLN A 1 161 ? 6.052 -13.632 8.633 1.00 94.06 161 GLN A O 1
ATOM 1262 N N . SER A 1 162 ? 6.439 -11.438 8.361 1.00 95.12 162 SER A N 1
ATOM 1263 C CA . SER A 1 162 ? 6.884 -11.215 9.737 1.00 95.12 162 SER A CA 1
ATOM 1264 C C . SER A 1 162 ? 5.778 -11.559 10.732 1.00 95.12 162 SER A C 1
ATOM 1266 O O . SER A 1 162 ? 6.040 -12.200 11.750 1.00 95.12 162 SER A O 1
ATOM 1268 N N . SER A 1 163 ? 4.541 -11.150 10.460 1.00 96.06 163 SER A N 1
ATOM 1269 C CA . SER A 1 163 ? 3.432 -11.295 11.407 1.00 96.06 163 SER A CA 1
ATOM 1270 C C . SER A 1 163 ? 2.653 -12.600 11.264 1.00 96.06 163 SER A C 1
ATOM 1272 O O . SER A 1 163 ? 1.878 -12.922 12.157 1.00 96.06 163 SER A O 1
ATOM 1274 N N . ASN A 1 164 ? 2.861 -13.344 10.175 1.00 95.06 164 ASN A N 1
ATOM 1275 C CA . ASN A 1 164 ? 2.035 -14.479 9.766 1.00 95.06 164 ASN A CA 1
ATOM 1276 C C . ASN A 1 164 ? 0.532 -14.133 9.759 1.00 95.06 164 ASN A C 1
ATOM 1278 O O . ASN A 1 164 ? -0.278 -14.796 10.407 1.00 95.06 164 ASN A O 1
ATOM 1282 N N . CYS A 1 165 ? 0.174 -13.044 9.075 1.00 95.31 165 CYS A N 1
ATOM 1283 C CA . CYS A 1 165 ? -1.162 -12.453 9.144 1.00 95.31 165 CYS A CA 1
ATOM 1284 C C . CYS A 1 165 ? -1.894 -12.406 7.795 1.00 95.31 165 CYS A C 1
ATOM 1286 O O . CYS A 1 165 ? -1.331 -12.733 6.747 1.00 95.31 165 CYS A O 1
ATOM 1288 N N . THR A 1 166 ? -3.169 -12.004 7.825 1.00 96.31 166 THR A N 1
ATOM 1289 C CA . THR A 1 166 ? -3.970 -11.813 6.603 1.00 96.31 166 THR A CA 1
ATOM 1290 C C . THR A 1 166 ? -3.524 -10.544 5.879 1.00 96.31 166 THR A C 1
ATOM 1292 O O . THR A 1 166 ? -3.396 -9.495 6.508 1.00 96.31 166 THR A O 1
ATOM 1295 N N . MET A 1 167 ? -3.333 -10.622 4.563 1.00 97.75 167 MET A N 1
ATOM 1296 C CA . MET A 1 167 ? -3.002 -9.501 3.687 1.00 97.75 167 MET A CA 1
ATOM 1297 C C . MET A 1 167 ? -4.137 -9.227 2.707 1.00 97.75 167 MET A C 1
ATOM 1299 O O . MET A 1 167 ? -4.430 -10.034 1.823 1.00 97.75 167 MET A O 1
ATOM 1303 N N . VAL A 1 168 ? -4.745 -8.056 2.864 1.00 98.62 168 VAL A N 1
ATOM 1304 C CA . VAL A 1 168 ? -5.832 -7.549 2.025 1.00 98.62 168 VAL A CA 1
ATOM 1305 C C . VAL A 1 168 ? -5.276 -6.479 1.094 1.00 98.62 168 VAL A C 1
ATOM 1307 O O . VAL A 1 168 ? -4.543 -5.605 1.552 1.00 98.62 168 VAL A O 1
ATOM 1310 N N . LEU A 1 169 ? -5.621 -6.521 -0.191 1.00 98.75 169 LEU A N 1
ATOM 1311 C CA . LEU A 1 169 ? -5.342 -5.421 -1.118 1.00 98.75 169 LEU A CA 1
ATOM 1312 C C . LEU A 1 169 ? -6.570 -4.540 -1.290 1.00 98.75 169 LEU A C 1
ATOM 1314 O O . LEU A 1 169 ? -7.646 -5.044 -1.591 1.00 98.75 169 LEU A O 1
ATOM 1318 N N . ASP A 1 170 ? -6.375 -3.231 -1.220 1.00 98.69 170 ASP A N 1
ATOM 1319 C CA . ASP A 1 170 ? -7.350 -2.238 -1.638 1.00 98.69 170 ASP A CA 1
ATOM 1320 C C . ASP A 1 170 ? -7.030 -1.683 -3.026 1.00 98.69 170 ASP A C 1
ATOM 1322 O O . ASP A 1 170 ? -5.968 -1.087 -3.242 1.00 98.69 170 ASP A O 1
ATOM 1326 N N . VAL A 1 171 ? -7.970 -1.830 -3.955 1.00 98.38 171 VAL A N 1
ATOM 1327 C CA . VAL A 1 171 ? -7.919 -1.215 -5.281 1.00 98.38 171 VAL A CA 1
ATOM 1328 C C . VAL A 1 171 ? -8.853 -0.009 -5.294 1.00 98.38 171 VAL A C 1
ATOM 1330 O O . VAL A 1 171 ? -10.074 -0.123 -5.423 1.00 98.38 171 VAL A O 1
ATOM 1333 N N . ASP A 1 172 ? -8.257 1.162 -5.119 1.00 96.31 172 ASP A N 1
ATOM 1334 C CA . ASP A 1 172 ? -8.976 2.431 -5.021 1.00 96.31 172 ASP A CA 1
ATOM 1335 C C . ASP A 1 172 ? -9.247 3.067 -6.386 1.00 96.31 172 ASP A C 1
ATOM 1337 O O . ASP A 1 172 ? -10.342 3.565 -6.642 1.00 96.31 172 ASP A O 1
ATOM 1341 N N . ASP A 1 173 ? -8.259 2.969 -7.270 1.00 95.44 173 ASP A N 1
ATOM 1342 C CA . ASP A 1 173 ? -8.254 3.494 -8.627 1.00 95.44 173 ASP A CA 1
ATOM 1343 C C . ASP A 1 173 ? -7.834 2.387 -9.601 1.00 95.44 173 ASP A C 1
ATOM 1345 O O . ASP A 1 173 ? -7.211 1.389 -9.220 1.00 95.44 173 ASP A O 1
ATOM 1349 N N . PHE A 1 174 ? -8.130 2.573 -10.888 1.00 96.81 174 PHE A N 1
ATOM 1350 C CA . PHE A 1 174 ? -7.508 1.752 -11.920 1.00 96.81 174 PHE A CA 1
ATOM 1351 C C . PHE A 1 174 ? -6.104 2.301 -12.207 1.00 96.81 174 PHE A C 1
ATOM 1353 O O . PHE A 1 174 ? -5.925 3.090 -13.127 1.00 96.81 174 PHE A O 1
ATOM 1360 N N . GLU A 1 175 ? -5.114 1.910 -11.399 1.00 96.50 175 GLU A N 1
ATOM 1361 C CA . GLU A 1 175 ? -3.760 2.496 -11.407 1.00 96.50 175 GLU A CA 1
ATOM 1362 C C . GLU A 1 175 ? -3.075 2.514 -12.782 1.00 96.50 175 GLU A C 1
ATOM 1364 O O . GLU A 1 175 ? -2.293 3.420 -13.061 1.00 96.50 175 GLU A O 1
ATOM 1369 N N . LEU A 1 176 ? -3.364 1.548 -13.657 1.00 96.81 176 LEU A N 1
ATOM 1370 C CA . LEU A 1 176 ? -2.772 1.535 -14.993 1.00 96.81 176 LEU A CA 1
ATOM 1371 C C . LEU A 1 176 ? -3.354 2.579 -15.947 1.00 96.81 176 LEU A C 1
ATOM 1373 O O . LEU A 1 176 ? -2.672 2.945 -16.895 1.00 96.81 176 LEU A O 1
ATOM 1377 N N . SER A 1 177 ? -4.527 3.150 -15.658 1.00 96.25 177 SER A N 1
ATOM 1378 C CA . SER A 1 177 ? -5.081 4.246 -16.471 1.00 96.25 177 SER A CA 1
ATOM 1379 C C . SER A 1 177 ? -4.249 5.537 -16.423 1.00 96.25 177 SER A C 1
ATOM 1381 O O . SER A 1 177 ? -4.486 6.453 -17.208 1.00 96.25 177 SER A O 1
ATOM 1383 N N . PHE A 1 178 ? -3.266 5.629 -15.517 1.00 93.94 178 PHE A N 1
ATOM 1384 C CA . PHE A 1 178 ? -2.288 6.721 -15.480 1.00 93.94 178 PHE A CA 1
ATOM 1385 C C . PHE A 1 178 ? -1.114 6.531 -16.455 1.00 93.94 178 PHE A C 1
ATOM 1387 O O . PHE A 1 178 ? -0.288 7.435 -16.588 1.00 93.94 178 PHE A O 1
ATOM 1394 N N . PHE A 1 179 ? -1.027 5.383 -17.128 1.00 95.94 179 PHE A N 1
ATOM 1395 C CA . PHE A 1 179 ? 0.081 5.011 -18.002 1.00 95.94 179 PHE A CA 1
ATOM 1396 C C . PHE A 1 179 ? -0.387 4.743 -19.431 1.00 95.94 179 PHE A C 1
ATOM 1398 O O . PHE A 1 179 ? -1.579 4.646 -19.710 1.00 95.94 179 PHE A O 1
ATOM 1405 N N . LYS A 1 180 ? 0.564 4.666 -20.370 1.00 95.19 180 LYS A N 1
ATOM 1406 C CA . LYS A 1 180 ? 0.236 4.361 -21.773 1.00 95.19 180 LYS A CA 1
ATOM 1407 C C . LYS A 1 180 ? -0.042 2.878 -21.975 1.00 95.19 180 LYS A C 1
ATOM 1409 O O . LYS A 1 180 ? -0.900 2.532 -22.784 1.00 95.19 180 LYS A O 1
ATOM 1414 N N . ASP A 1 181 ? 0.712 2.029 -21.285 1.00 95.12 181 ASP A N 1
ATOM 1415 C CA . ASP A 1 181 ? 0.538 0.585 -21.326 1.00 95.12 181 ASP A CA 1
ATOM 1416 C C . ASP A 1 181 ? -0.271 0.114 -20.113 1.00 95.12 181 ASP A C 1
ATOM 1418 O O . ASP A 1 181 ? 0.182 0.167 -18.968 1.00 95.12 181 ASP A O 1
ATOM 1422 N N . GLU A 1 182 ? -1.486 -0.361 -20.384 1.00 95.62 182 GLU A N 1
ATOM 1423 C CA . GLU A 1 182 ? -2.387 -0.914 -19.374 1.00 95.62 182 GLU A CA 1
ATOM 1424 C C . GLU A 1 182 ? -2.307 -2.445 -19.246 1.00 95.62 182 GLU A C 1
ATOM 1426 O O . GLU A 1 182 ? -3.122 -3.064 -18.551 1.00 95.62 182 GLU A O 1
ATOM 1431 N N . SER A 1 183 ? -1.354 -3.084 -19.930 1.00 95.94 183 SER A N 1
ATOM 1432 C CA . SER A 1 183 ? -1.138 -4.524 -19.836 1.00 95.94 183 SER A CA 1
ATOM 1433 C C . SER A 1 183 ? -0.479 -4.912 -18.513 1.00 95.94 183 SER A C 1
ATOM 1435 O O . SER A 1 183 ? 0.239 -4.135 -17.887 1.00 95.94 183 SER A O 1
ATOM 1437 N N . ASN A 1 184 ? -0.692 -6.150 -18.076 1.00 96.12 184 ASN A N 1
ATOM 1438 C CA . ASN A 1 184 ? 0.074 -6.697 -16.962 1.00 96.12 184 ASN A CA 1
ATOM 1439 C C . ASN A 1 184 ? 1.516 -6.982 -17.403 1.00 96.12 184 ASN A C 1
ATOM 1441 O O . ASN A 1 184 ? 1.739 -7.377 -18.545 1.00 96.12 184 ASN A O 1
ATOM 1445 N N . ALA A 1 185 ? 2.455 -6.847 -16.470 1.00 94.38 185 ALA A N 1
ATOM 1446 C CA . ALA A 1 185 ? 3.826 -7.321 -16.628 1.00 94.38 185 ALA A CA 1
ATOM 1447 C C . ALA A 1 185 ? 4.034 -8.589 -15.792 1.00 94.38 185 ALA A C 1
ATOM 1449 O O . ALA A 1 185 ? 3.399 -8.776 -14.742 1.00 94.38 185 ALA A O 1
ATOM 1450 N N . ASP A 1 186 ? 4.932 -9.455 -16.246 1.00 91.88 186 ASP A N 1
ATOM 1451 C CA . ASP A 1 186 ? 5.368 -10.635 -15.504 1.00 91.88 186 ASP A CA 1
ATOM 1452 C C . ASP A 1 186 ? 6.744 -10.424 -14.852 1.00 91.88 186 ASP A C 1
ATOM 1454 O O . ASP A 1 186 ? 7.314 -9.331 -14.880 1.00 91.88 186 ASP A O 1
ATOM 1458 N N . LEU A 1 187 ? 7.247 -11.471 -14.189 1.00 87.81 187 LEU A N 1
ATOM 1459 C CA . LEU A 1 187 ? 8.543 -11.426 -13.519 1.00 87.81 187 LEU A CA 1
ATOM 1460 C C . LEU A 1 187 ? 9.700 -11.266 -14.515 1.00 87.81 187 LEU A C 1
ATOM 1462 O O . LEU A 1 187 ? 10.672 -10.588 -14.201 1.00 87.81 187 LEU A O 1
ATOM 1466 N N . GLU A 1 188 ? 9.615 -11.893 -15.687 1.00 89.38 188 GLU A N 1
ATOM 1467 C CA . GLU A 1 188 ? 10.689 -11.849 -16.680 1.00 89.38 188 GLU A CA 1
ATOM 1468 C C . GLU A 1 188 ? 10.841 -10.429 -17.225 1.00 89.38 188 GLU A C 1
ATOM 1470 O O . GLU A 1 188 ? 11.957 -9.913 -17.296 1.00 89.38 188 GLU A O 1
ATOM 1475 N N . GLU A 1 189 ? 9.724 -9.760 -17.514 1.00 90.94 189 GLU A N 1
ATOM 1476 C CA . GLU A 1 189 ? 9.706 -8.387 -18.008 1.00 90.94 189 GLU A CA 1
ATOM 1477 C C . GLU A 1 189 ? 10.283 -7.398 -16.985 1.00 90.94 189 GLU A C 1
ATOM 1479 O O . GLU A 1 189 ? 11.153 -6.588 -17.328 1.00 90.94 189 GLU A O 1
ATOM 1484 N N . ILE A 1 190 ? 9.855 -7.481 -15.717 1.00 88.25 190 ILE A N 1
ATOM 1485 C CA . ILE A 1 190 ? 10.373 -6.593 -14.666 1.00 88.25 190 ILE A CA 1
ATOM 1486 C C . ILE A 1 190 ? 11.839 -6.890 -14.328 1.00 88.25 190 ILE A C 1
ATOM 1488 O O . ILE A 1 190 ? 12.597 -5.960 -14.062 1.00 88.25 190 ILE A O 1
ATOM 1492 N N . SER A 1 191 ? 12.273 -8.155 -14.382 1.00 85.81 191 SER A N 1
ATOM 1493 C CA . SER A 1 191 ? 13.677 -8.527 -14.172 1.00 85.81 191 SER A CA 1
ATOM 1494 C C . SER A 1 191 ? 14.578 -8.091 -15.328 1.00 85.81 191 SER A C 1
ATOM 1496 O O . SER A 1 191 ? 15.696 -7.641 -15.084 1.00 85.81 191 SER A O 1
ATOM 1498 N N . ALA A 1 192 ? 14.106 -8.163 -16.576 1.00 87.12 192 ALA A N 1
ATOM 1499 C CA . ALA A 1 192 ? 14.860 -7.708 -17.745 1.00 87.12 192 ALA A CA 1
ATOM 1500 C C . ALA A 1 192 ? 15.089 -6.187 -17.750 1.00 87.12 192 ALA A C 1
ATOM 1502 O O . ALA A 1 192 ? 16.066 -5.708 -18.322 1.00 87.12 192 ALA A O 1
ATOM 1503 N N . GLN A 1 193 ? 14.200 -5.432 -17.102 1.00 85.12 193 GLN A N 1
ATOM 1504 C CA . GLN A 1 193 ? 14.245 -3.971 -17.009 1.00 85.12 193 GLN A CA 1
ATOM 1505 C C . GLN A 1 193 ? 14.378 -3.497 -15.555 1.00 85.12 193 GLN A C 1
ATOM 1507 O O . GLN A 1 193 ? 13.884 -2.423 -15.197 1.00 85.12 193 GLN A O 1
ATOM 1512 N N . ALA A 1 194 ? 15.053 -4.294 -14.720 1.00 79.81 194 ALA A N 1
ATOM 1513 C CA . ALA A 1 194 ? 15.183 -4.050 -13.288 1.00 79.81 194 ALA A CA 1
ATOM 1514 C C . ALA A 1 194 ? 15.732 -2.647 -12.992 1.00 79.81 194 ALA A C 1
ATOM 1516 O O . ALA A 1 194 ? 15.181 -1.953 -12.149 1.00 79.81 194 ALA A O 1
ATOM 1517 N N . ASP A 1 195 ? 16.733 -2.171 -13.735 1.00 76.25 195 ASP A N 1
ATOM 1518 C CA . ASP A 1 195 ? 17.316 -0.833 -13.564 1.00 76.25 195 ASP A CA 1
ATOM 1519 C C . ASP A 1 195 ? 16.258 0.272 -13.629 1.00 76.25 195 ASP A C 1
ATOM 1521 O O . ASP A 1 195 ? 16.230 1.166 -12.784 1.00 76.25 195 ASP A O 1
ATOM 1525 N N . SER A 1 196 ? 15.355 0.188 -14.608 1.00 76.69 196 SER A N 1
ATOM 1526 C CA . SER A 1 196 ? 14.274 1.158 -14.783 1.00 76.69 196 SER A CA 1
ATOM 1527 C C . SER A 1 196 ? 13.175 0.953 -13.744 1.00 76.69 196 SER A C 1
ATOM 1529 O O . SER A 1 196 ? 12.732 1.915 -13.118 1.00 76.69 196 SER A O 1
ATOM 1531 N N . ALA A 1 197 ? 12.749 -0.297 -13.539 1.00 78.50 197 ALA A N 1
ATOM 1532 C CA . ALA A 1 197 ? 11.674 -0.644 -12.613 1.00 78.50 197 ALA A CA 1
ATOM 1533 C C . ALA A 1 197 ? 12.013 -0.307 -11.156 1.00 78.50 197 ALA A C 1
ATOM 1535 O O . ALA A 1 197 ? 11.128 0.033 -10.381 1.00 78.50 197 ALA A O 1
ATOM 1536 N N . LEU A 1 198 ? 13.283 -0.421 -10.772 1.00 80.88 198 LEU A N 1
ATOM 1537 C CA . LEU A 1 198 ? 13.747 -0.253 -9.398 1.00 80.88 198 LEU A CA 1
ATOM 1538 C C . LEU A 1 198 ? 14.190 1.186 -9.099 1.00 80.88 198 LEU A C 1
ATOM 1540 O O . LEU A 1 198 ? 14.175 1.598 -7.938 1.00 80.88 198 LEU A O 1
ATOM 1544 N N . ASN A 1 199 ? 14.538 1.972 -10.125 1.00 81.69 199 ASN A N 1
ATOM 1545 C CA . ASN A 1 199 ? 14.846 3.393 -9.964 1.00 81.69 199 ASN A CA 1
ATOM 1546 C C . ASN A 1 199 ? 13.595 4.216 -9.613 1.00 81.69 199 ASN A C 1
ATOM 1548 O O . ASN A 1 199 ? 13.654 5.079 -8.740 1.00 81.69 199 ASN A O 1
ATOM 1552 N N . GLU A 1 200 ? 12.458 3.921 -10.248 1.00 86.06 200 GLU 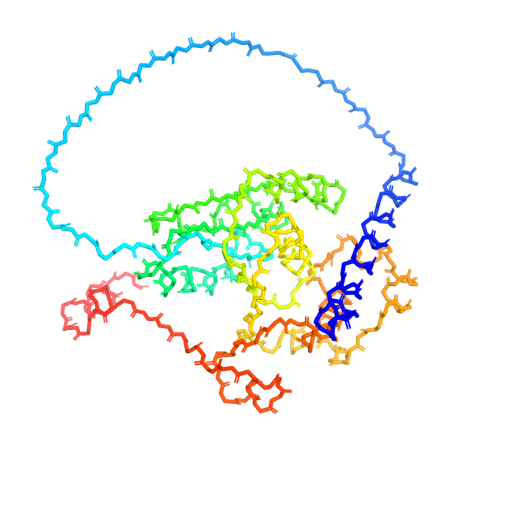A N 1
ATOM 1553 C CA . GLU A 1 200 ? 11.168 4.544 -9.935 1.00 86.06 200 GLU A CA 1
ATOM 1554 C C . GLU A 1 200 ? 10.109 3.455 -9.660 1.00 86.06 200 GLU A C 1
ATOM 1556 O O . GLU A 1 200 ? 9.259 3.166 -10.502 1.00 86.06 200 GLU A O 1
ATOM 1561 N N . PRO A 1 201 ? 10.136 2.822 -8.469 1.00 89.44 201 PRO A N 1
ATOM 1562 C CA . PRO A 1 201 ? 9.354 1.611 -8.177 1.00 89.44 201 PRO A CA 1
ATOM 1563 C C . PRO A 1 201 ? 7.838 1.813 -8.221 1.00 89.44 201 PRO A C 1
ATOM 1565 O O . PRO A 1 201 ? 7.067 0.863 -8.323 1.00 89.44 201 PRO A O 1
ATOM 1568 N N . PHE A 1 202 ? 7.391 3.055 -8.119 1.00 92.19 202 PHE A N 1
ATOM 1569 C CA . PHE A 1 202 ? 5.988 3.431 -8.185 1.00 92.19 202 PHE A CA 1
ATOM 1570 C C . PHE A 1 202 ? 5.510 3.730 -9.613 1.00 92.19 202 PHE A C 1
ATOM 1572 O O . PHE A 1 202 ? 4.324 3.980 -9.774 1.00 92.19 202 PHE A O 1
ATOM 1579 N N . GLU A 1 203 ? 6.365 3.697 -10.637 1.00 93.38 203 GLU A N 1
ATOM 1580 C CA . GLU A 1 203 ? 5.993 4.017 -12.025 1.00 93.38 203 GLU A CA 1
ATOM 1581 C C . GLU A 1 203 ? 5.410 2.797 -12.776 1.00 93.38 203 GLU A C 1
ATOM 1583 O O . GLU A 1 203 ? 5.026 1.786 -12.172 1.00 93.38 203 GLU A O 1
ATOM 1588 N N . GLU A 1 204 ? 5.275 2.920 -14.099 1.00 95.12 204 GLU A N 1
ATOM 1589 C CA . GLU A 1 204 ? 4.501 2.030 -14.974 1.00 95.12 204 GLU A CA 1
ATOM 1590 C C . GLU A 1 204 ? 4.814 0.546 -14.762 1.00 95.12 204 GLU A C 1
ATOM 1592 O O . GLU A 1 204 ? 3.942 -0.211 -14.342 1.00 95.12 204 GLU A O 1
ATOM 1597 N N . LEU A 1 205 ? 6.059 0.122 -14.995 1.00 94.00 205 LEU A N 1
ATOM 1598 C CA . LEU A 1 205 ? 6.433 -1.295 -14.978 1.00 94.00 205 LEU A CA 1
ATOM 1599 C C . LEU A 1 205 ? 6.229 -1.946 -13.599 1.00 94.00 205 LEU A C 1
ATOM 1601 O O . LEU A 1 205 ? 5.706 -3.058 -13.505 1.00 94.00 205 LEU A O 1
ATOM 1605 N N . GLY A 1 206 ? 6.557 -1.230 -12.518 1.00 93.69 206 GLY A N 1
ATOM 1606 C CA . GLY A 1 206 ? 6.289 -1.692 -11.154 1.00 93.69 206 GLY A CA 1
ATOM 1607 C C . GLY A 1 206 ? 4.790 -1.845 -10.880 1.00 93.69 206 GLY A C 1
ATOM 1608 O O . GLY A 1 206 ? 4.369 -2.803 -10.231 1.00 93.69 206 GLY A O 1
ATOM 1609 N N . THR A 1 207 ? 3.970 -0.945 -11.426 1.00 95.94 207 THR A N 1
ATOM 1610 C CA . THR A 1 207 ? 2.506 -0.981 -11.299 1.00 95.94 207 THR A CA 1
ATOM 1611 C C . THR A 1 207 ? 1.891 -2.110 -12.131 1.00 95.94 207 THR A C 1
ATOM 1613 O O . THR A 1 207 ? 1.059 -2.857 -11.617 1.00 95.94 207 THR A O 1
ATOM 1616 N N . ARG A 1 208 ? 2.338 -2.298 -13.381 1.00 96.44 208 ARG A N 1
ATOM 1617 C CA . ARG A 1 208 ? 1.909 -3.391 -14.276 1.00 96.44 208 ARG A CA 1
ATOM 1618 C C . ARG A 1 208 ? 2.192 -4.753 -13.652 1.00 96.44 208 ARG A C 1
ATOM 1620 O O . ARG A 1 208 ? 1.337 -5.640 -13.679 1.00 96.44 208 ARG A O 1
ATOM 1627 N N . TYR A 1 209 ? 3.365 -4.901 -13.040 1.00 94.75 209 TYR A N 1
ATOM 1628 C CA . TYR A 1 209 ? 3.728 -6.110 -12.313 1.00 94.75 209 TYR A CA 1
ATOM 1629 C C . TYR A 1 209 ? 2.865 -6.299 -11.059 1.00 94.75 209 TYR A C 1
ATOM 1631 O O . TYR A 1 209 ? 2.297 -7.364 -10.850 1.00 94.75 209 TYR A O 1
ATOM 1639 N N . CYS A 1 210 ? 2.673 -5.262 -10.241 1.00 95.44 210 CYS A N 1
ATOM 1640 C CA . CYS A 1 210 ? 1.853 -5.376 -9.031 1.00 95.44 210 CYS A CA 1
ATOM 1641 C C . CYS A 1 210 ? 0.373 -5.655 -9.320 1.00 95.44 210 CYS A C 1
ATOM 1643 O O . CYS A 1 210 ? -0.271 -6.371 -8.552 1.00 95.44 210 CYS A O 1
ATOM 1645 N N . GLN A 1 211 ? -0.164 -5.160 -10.437 1.00 96.69 211 GLN A N 1
ATOM 1646 C CA . GLN A 1 211 ? -1.514 -5.503 -10.876 1.00 96.69 211 GLN A CA 1
ATOM 1647 C C . GLN A 1 211 ? -1.643 -6.996 -11.226 1.00 96.69 211 GLN A C 1
ATOM 1649 O O . GLN A 1 211 ? -2.666 -7.613 -10.921 1.00 96.69 211 GLN A O 1
ATOM 1654 N N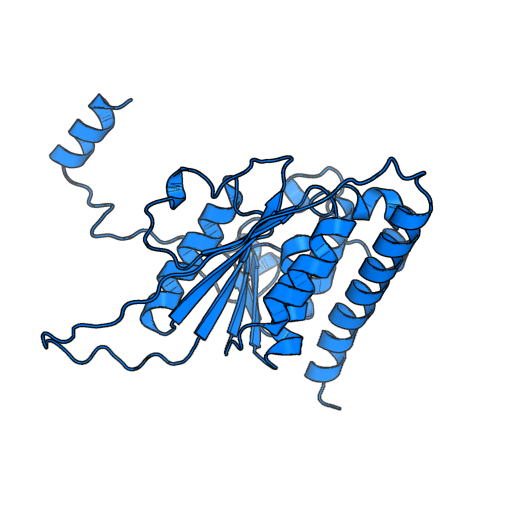 . SER A 1 212 ? -0.606 -7.616 -11.801 1.00 95.38 212 SER A N 1
ATOM 1655 C CA . SER A 1 212 ? -0.614 -9.056 -12.109 1.00 95.38 212 SER A CA 1
ATOM 1656 C C . SER A 1 212 ? -0.608 -9.945 -10.853 1.00 95.38 212 SER A C 1
ATOM 1658 O O . SER A 1 212 ? -0.953 -11.127 -10.921 1.00 95.38 212 SER A O 1
ATOM 1660 N N . LEU A 1 213 ? -0.270 -9.372 -9.691 1.00 95.50 213 LEU A N 1
ATOM 1661 C CA . LEU A 1 213 ? -0.255 -10.046 -8.391 1.00 95.50 213 LEU A CA 1
ATOM 1662 C C . LEU A 1 213 ? -1.572 -9.932 -7.608 1.00 95.50 213 LEU A C 1
ATOM 1664 O O . LEU A 1 213 ? -1.699 -10.585 -6.577 1.00 95.50 213 LEU A O 1
ATOM 1668 N N . ILE A 1 214 ? -2.557 -9.151 -8.071 1.00 96.25 214 ILE A N 1
ATOM 1669 C CA . ILE A 1 214 ? -3.853 -8.983 -7.380 1.00 96.25 214 ILE A CA 1
ATOM 1670 C C . ILE A 1 214 ? -4.511 -10.326 -6.991 1.00 96.25 214 ILE A C 1
ATOM 1672 O O . ILE A 1 214 ? -4.961 -10.434 -5.849 1.00 96.25 214 ILE A O 1
ATOM 1676 N N . PRO A 1 215 ? -4.541 -11.367 -7.853 1.00 94.62 215 PRO A N 1
ATOM 1677 C CA . PRO A 1 215 ? -5.170 -12.650 -7.514 1.00 94.62 215 PRO A CA 1
ATOM 1678 C C . PRO A 1 215 ? -4.490 -13.435 -6.382 1.00 94.62 215 PRO A C 1
ATOM 1680 O O . PRO A 1 215 ? -5.038 -14.434 -5.926 1.00 94.62 215 PRO A O 1
ATOM 1683 N N . GLU A 1 216 ? -3.295 -13.023 -5.959 1.00 92.94 216 GLU A N 1
ATOM 1684 C CA . GLU A 1 216 ? -2.482 -13.718 -4.958 1.00 92.94 216 GLU A CA 1
ATOM 1685 C C . GLU A 1 216 ? -2.689 -13.165 -3.529 1.00 92.94 216 GLU A C 1
ATOM 1687 O O . GLU A 1 216 ? -2.107 -13.679 -2.572 1.00 92.94 216 GLU A O 1
ATOM 1692 N N . PHE A 1 217 ? -3.490 -12.105 -3.366 1.00 96.00 217 PHE A N 1
ATOM 1693 C CA . PHE A 1 217 ? -3.866 -11.563 -2.056 1.00 96.00 217 PHE A CA 1
ATOM 1694 C C . PHE A 1 217 ? -4.943 -12.425 -1.384 1.00 96.00 217 PHE A C 1
ATOM 1696 O O . PHE A 1 217 ? -5.804 -12.986 -2.057 1.00 96.00 217 PHE A O 1
ATOM 1703 N N . ASP A 1 218 ? -4.954 -12.487 -0.043 1.00 96.88 218 ASP A N 1
ATOM 1704 C CA . ASP A 1 218 ? -5.943 -13.307 0.685 1.00 96.88 218 ASP A CA 1
ATOM 1705 C C . ASP A 1 218 ? -7.373 -12.795 0.486 1.00 96.88 218 ASP A C 1
ATOM 1707 O O . ASP A 1 218 ? -8.338 -13.560 0.537 1.00 96.88 218 ASP A O 1
ATOM 1711 N N . ALA A 1 219 ? -7.500 -11.480 0.309 1.00 97.69 219 ALA A N 1
ATOM 1712 C CA . ALA A 1 219 ? -8.733 -10.801 -0.034 1.00 97.69 219 ALA A CA 1
ATOM 1713 C C . ALA A 1 219 ? -8.428 -9.512 -0.803 1.00 97.69 219 ALA A C 1
ATOM 1715 O O . ALA A 1 219 ? -7.370 -8.900 -0.644 1.00 97.69 219 ALA A O 1
ATOM 1716 N N . VAL A 1 220 ? -9.401 -9.078 -1.599 1.00 98.62 220 VAL A N 1
ATOM 1717 C CA . VAL A 1 220 ? -9.349 -7.823 -2.348 1.00 98.62 220 VAL A CA 1
ATOM 1718 C C . VAL A 1 220 ? -10.568 -6.987 -1.987 1.00 98.62 220 VAL A C 1
ATOM 1720 O O . VAL A 1 220 ? -11.696 -7.492 -1.948 1.00 98.62 220 VAL A O 1
ATOM 1723 N N . THR A 1 221 ? -10.350 -5.704 -1.741 1.00 98.69 221 THR A N 1
ATOM 1724 C CA . THR A 1 221 ? -11.390 -4.686 -1.659 1.00 98.69 221 THR A CA 1
ATOM 1725 C C . THR A 1 221 ? -11.243 -3.681 -2.781 1.00 98.69 221 THR A C 1
ATOM 1727 O O . THR A 1 221 ? -10.160 -3.466 -3.316 1.00 98.69 221 THR A O 1
ATOM 1730 N N . VAL A 1 222 ? -12.364 -3.088 -3.172 1.00 98.62 222 VAL A N 1
ATOM 1731 C CA . VAL A 1 222 ? -12.440 -2.170 -4.309 1.00 98.62 222 VAL A CA 1
ATOM 1732 C C . VAL A 1 222 ? -13.316 -0.970 -3.969 1.00 98.62 222 VAL A C 1
ATOM 1734 O O . VAL A 1 222 ? -14.307 -1.105 -3.246 1.00 98.62 222 VAL A O 1
ATOM 1737 N N . SER A 1 223 ? -12.997 0.215 -4.490 1.00 96.94 223 SER A N 1
ATOM 1738 C CA . SER A 1 223 ? -13.745 1.438 -4.147 1.00 96.94 223 SER A CA 1
ATOM 1739 C C . SER A 1 223 ? -15.121 1.534 -4.822 1.00 96.94 223 SER A C 1
ATOM 1741 O O . SER A 1 223 ? -16.014 2.230 -4.325 1.00 96.94 223 SER A O 1
ATOM 1743 N N . ASN A 1 224 ? -15.326 0.831 -5.943 1.00 97.38 224 ASN A N 1
ATOM 1744 C CA . ASN A 1 224 ? -16.517 0.964 -6.782 1.00 97.38 224 ASN A CA 1
ATOM 1745 C C . ASN A 1 224 ? -16.845 -0.303 -7.600 1.00 97.38 224 ASN A C 1
ATOM 1747 O O . ASN A 1 224 ? -16.103 -1.283 -7.604 1.00 97.38 224 ASN A O 1
ATOM 1751 N N . ILE A 1 225 ? -17.993 -0.275 -8.289 1.00 97.81 225 ILE A N 1
ATOM 1752 C CA . ILE A 1 225 ? -18.514 -1.409 -9.070 1.00 97.81 225 ILE A CA 1
ATOM 1753 C C . ILE A 1 225 ? -17.638 -1.713 -10.292 1.00 97.81 225 ILE A C 1
ATOM 1755 O O . ILE A 1 225 ? -17.373 -2.880 -10.540 1.00 97.81 225 ILE A O 1
ATOM 1759 N N . ALA A 1 226 ? -17.133 -0.703 -11.008 1.00 97.81 226 ALA A N 1
ATOM 1760 C CA . ALA A 1 226 ? -16.300 -0.931 -12.191 1.00 97.81 226 ALA A CA 1
ATOM 1761 C C . ALA A 1 226 ? -14.991 -1.657 -11.836 1.00 97.81 226 ALA A C 1
ATOM 1763 O O . ALA A 1 226 ? -14.584 -2.590 -12.527 1.00 97.81 226 ALA A O 1
ATOM 1764 N N . LEU A 1 227 ? -14.364 -1.284 -10.716 1.00 98.06 227 LEU A N 1
ATOM 1765 C CA . LEU A 1 227 ? -13.191 -1.988 -10.197 1.00 98.06 227 LEU A CA 1
ATOM 1766 C C . LEU A 1 227 ? -13.534 -3.400 -9.723 1.00 98.06 227 LEU A C 1
ATOM 1768 O O . LEU A 1 227 ? -12.754 -4.314 -9.969 1.00 98.06 227 LEU A O 1
ATOM 1772 N N . ARG A 1 228 ? -14.706 -3.604 -9.108 1.00 98.12 228 ARG A N 1
ATOM 1773 C CA . ARG A 1 228 ? -15.175 -4.949 -8.752 1.00 98.12 228 ARG A CA 1
ATOM 1774 C C . ARG A 1 228 ? -15.356 -5.833 -9.978 1.00 98.12 228 ARG A C 1
ATOM 1776 O O . ARG A 1 228 ? -14.963 -6.990 -9.960 1.00 98.12 228 ARG A O 1
ATOM 1783 N N . ASP A 1 229 ? -15.956 -5.305 -11.034 1.00 98.19 229 ASP A N 1
ATOM 1784 C CA . ASP A 1 229 ? -16.209 -6.076 -12.248 1.00 98.19 229 ASP A CA 1
ATOM 1785 C C . ASP A 1 229 ? -14.885 -6.439 -12.951 1.00 98.19 229 ASP A C 1
ATOM 1787 O O . ASP A 1 229 ? -14.789 -7.491 -13.579 1.00 98.19 229 ASP A O 1
ATOM 1791 N N . LYS A 1 230 ? -13.839 -5.612 -12.785 1.00 97.06 230 LYS A N 1
ATOM 1792 C CA . LYS A 1 230 ? -12.492 -5.852 -13.326 1.00 97.06 230 LYS A CA 1
ATOM 1793 C C . LYS A 1 230 ? -11.622 -6.777 -12.464 1.00 97.06 230 LYS A C 1
ATOM 1795 O O . LYS A 1 230 ? -10.912 -7.614 -13.012 1.00 97.06 230 LYS A O 1
ATOM 1800 N N . PHE A 1 231 ? -11.637 -6.613 -11.141 1.00 97.31 231 PHE A N 1
ATOM 1801 C CA . PHE A 1 231 ? -10.689 -7.254 -10.215 1.00 97.31 231 PHE A CA 1
ATOM 1802 C C . PHE A 1 231 ? -11.345 -8.192 -9.189 1.00 97.31 231 PHE A C 1
ATOM 1804 O O . PHE A 1 231 ? -10.648 -8.850 -8.419 1.00 97.31 231 PHE A O 1
ATOM 1811 N N . GLY A 1 232 ? -12.674 -8.275 -9.159 1.00 97.31 232 GLY A N 1
ATOM 1812 C CA . GLY A 1 232 ? -13.425 -8.972 -8.119 1.00 97.31 232 GLY A CA 1
ATOM 1813 C C . GLY A 1 232 ? -13.421 -8.217 -6.786 1.00 97.31 232 GLY A C 1
ATOM 1814 O O . GLY A 1 232 ? -13.369 -6.990 -6.733 1.00 97.31 232 GLY A O 1
ATOM 1815 N N . GLY A 1 233 ? -13.495 -8.962 -5.684 1.00 97.06 233 GLY A N 1
ATOM 1816 C CA . GLY A 1 233 ? -13.381 -8.404 -4.336 1.00 97.06 233 GLY A CA 1
ATOM 1817 C C . GLY A 1 233 ? -14.653 -7.761 -3.769 1.00 97.06 233 GLY A C 1
ATOM 1818 O O . GLY A 1 233 ? -15.739 -7.787 -4.357 1.00 97.06 233 GLY A O 1
ATOM 1819 N N . HIS A 1 234 ? -14.515 -7.202 -2.567 1.00 98.06 234 HIS A N 1
ATOM 1820 C CA . HIS A 1 234 ? -15.604 -6.587 -1.805 1.00 98.06 234 HIS A CA 1
ATOM 1821 C C . HIS A 1 234 ? -15.585 -5.062 -1.922 1.00 98.06 234 HIS A C 1
ATOM 1823 O O . HIS A 1 234 ? -14.541 -4.428 -1.800 1.00 98.06 234 HIS A O 1
ATOM 1829 N N . ILE A 1 235 ? -16.753 -4.447 -2.118 1.00 98.12 235 ILE A N 1
ATOM 1830 C CA . ILE A 1 235 ? -16.830 -2.988 -2.253 1.00 98.12 235 ILE A CA 1
ATOM 1831 C C . ILE A 1 235 ? -16.652 -2.321 -0.884 1.00 98.12 235 ILE A C 1
ATOM 1833 O O . ILE A 1 235 ? -17.502 -2.474 -0.007 1.00 98.12 235 ILE A O 1
ATOM 1837 N N . VAL A 1 236 ? -15.604 -1.505 -0.753 1.00 97.44 236 VAL A N 1
ATOM 1838 C CA . VAL A 1 236 ? -15.359 -0.585 0.366 1.00 97.44 236 VAL A CA 1
ATOM 1839 C C . VAL A 1 236 ? -15.308 0.835 -0.192 1.00 97.44 236 VAL A C 1
ATOM 1841 O O . VAL A 1 236 ? -14.272 1.313 -0.664 1.00 97.44 236 VAL A O 1
ATOM 1844 N N . ARG A 1 237 ? -16.458 1.515 -0.164 1.00 94.31 237 ARG A N 1
ATOM 1845 C CA . ARG A 1 237 ? -16.609 2.871 -0.713 1.00 94.31 237 ARG A CA 1
ATOM 1846 C C . ARG A 1 237 ? -15.744 3.877 0.040 1.00 94.31 237 ARG A C 1
ATOM 1848 O O . ARG A 1 237 ? -15.394 3.671 1.199 1.00 94.31 237 ARG A O 1
ATOM 1855 N N . HIS A 1 238 ? -15.448 5.004 -0.600 1.00 90.56 238 HIS A N 1
ATOM 1856 C CA . HIS A 1 238 ? -14.964 6.161 0.144 1.00 90.56 238 HIS A CA 1
ATOM 1857 C C . HIS A 1 238 ? -16.001 6.571 1.190 1.00 90.56 238 HIS A C 1
ATOM 1859 O O . HIS A 1 238 ? -17.183 6.717 0.878 1.00 90.56 238 HIS A O 1
ATOM 1865 N N . ALA A 1 239 ? -15.532 6.776 2.415 1.00 90.31 239 ALA A N 1
ATOM 1866 C CA . ALA A 1 239 ? -16.329 7.273 3.522 1.00 90.31 239 ALA A CA 1
ATOM 1867 C C . ALA A 1 239 ? -15.790 8.628 3.994 1.00 90.31 239 ALA A C 1
ATOM 1869 O O . ALA A 1 239 ? -14.637 8.997 3.728 1.00 90.31 239 ALA A O 1
ATOM 1870 N N . ARG A 1 240 ? -16.649 9.380 4.674 1.00 88.94 240 ARG A N 1
ATOM 1871 C CA . ARG A 1 240 ? -16.320 10.603 5.403 1.00 88.94 240 ARG A CA 1
ATOM 1872 C C . ARG A 1 240 ? -17.013 10.536 6.752 1.00 88.94 240 ARG A C 1
ATOM 1874 O O . ARG A 1 240 ? -18.081 9.941 6.850 1.00 88.94 240 ARG A O 1
ATOM 1881 N N . ASP A 1 241 ? -16.385 11.139 7.748 1.00 87.62 241 ASP A N 1
ATOM 1882 C CA . ASP A 1 241 ? -16.987 11.311 9.061 1.00 87.62 241 ASP A CA 1
ATOM 1883 C C . ASP A 1 241 ? -18.174 12.280 8.945 1.00 87.62 241 ASP A C 1
ATOM 1885 O O . ASP A 1 241 ? -18.018 13.409 8.475 1.00 87.62 241 ASP A O 1
ATOM 1889 N N . GLU A 1 242 ? -19.366 11.822 9.315 1.00 87.56 242 GLU A N 1
ATOM 1890 C CA . GLU A 1 242 ? -20.601 12.603 9.229 1.00 87.56 242 GLU A CA 1
ATOM 1891 C C . GLU A 1 242 ? -20.671 13.734 10.265 1.00 87.56 242 GLU A C 1
ATOM 1893 O O . GLU A 1 242 ? -21.294 14.768 9.997 1.00 87.56 242 GLU A O 1
ATOM 1898 N N . GLU A 1 243 ? -19.960 13.607 11.389 1.00 85.56 243 GLU A N 1
ATOM 1899 C CA . GLU A 1 243 ? -19.833 14.675 12.383 1.00 85.56 243 GLU A CA 1
ATOM 1900 C C . GLU A 1 243 ? -18.940 15.801 11.848 1.00 85.56 243 GLU A C 1
ATOM 1902 O O . GLU A 1 243 ? -19.239 16.985 12.020 1.00 85.56 243 GLU A O 1
ATOM 1907 N N . GLN A 1 244 ? -17.881 15.451 11.111 1.00 81.69 244 GLN A N 1
ATOM 1908 C CA . GLN A 1 244 ? -16.999 16.434 10.477 1.00 81.69 244 GLN A CA 1
ATOM 1909 C C . GLN A 1 244 ? -17.613 17.040 9.203 1.00 81.69 244 GLN A C 1
ATOM 1911 O O . GLN A 1 244 ? -17.490 18.243 8.957 1.00 81.69 244 GLN A O 1
ATOM 1916 N N . PHE A 1 245 ? -18.282 16.229 8.380 1.00 80.31 245 PHE A N 1
ATOM 1917 C CA . PHE A 1 245 ? -18.873 16.629 7.097 1.00 80.31 245 PHE A CA 1
ATOM 1918 C C . PHE A 1 245 ? -20.387 16.859 7.206 1.00 80.31 245 PHE A C 1
ATOM 1920 O O . PHE A 1 245 ? -21.175 16.391 6.382 1.00 80.31 245 PHE A O 1
ATOM 1927 N N . THR A 1 246 ? -20.802 17.646 8.201 1.00 82.62 246 THR A N 1
ATOM 1928 C CA . THR A 1 246 ? -22.204 18.046 8.366 1.00 82.62 246 THR A CA 1
ATOM 1929 C C . THR A 1 246 ? -22.620 19.100 7.331 1.00 82.62 246 THR A C 1
ATOM 1931 O O . THR A 1 246 ? -22.031 20.181 7.224 1.00 82.62 246 THR A O 1
ATOM 1934 N N . ILE A 1 247 ? -23.701 18.829 6.595 1.00 80.56 247 ILE A N 1
ATOM 1935 C CA . ILE A 1 247 ? -24.280 19.772 5.629 1.00 80.56 247 ILE A CA 1
ATOM 1936 C C . ILE A 1 247 ? -25.258 20.705 6.355 1.00 80.56 247 ILE A C 1
ATOM 1938 O O . ILE A 1 247 ? -26.443 20.405 6.477 1.00 80.56 247 ILE A O 1
ATOM 1942 N N . CYS A 1 248 ? -24.784 21.871 6.800 1.00 85.31 248 CYS A N 1
ATOM 1943 C CA . CYS A 1 248 ? -25.652 22.940 7.304 1.00 85.31 248 CYS A CA 1
ATOM 1944 C C . CYS A 1 248 ? -25.322 24.305 6.660 1.00 85.31 248 CYS A C 1
ATOM 1946 O O . CYS A 1 248 ? -24.219 24.487 6.128 1.00 85.31 248 CYS A O 1
ATOM 1948 N N . PRO A 1 249 ? -26.264 25.275 6.659 1.00 87.25 249 PRO A N 1
ATOM 1949 C CA . PRO A 1 249 ? -26.054 26.587 6.039 1.00 87.25 249 PRO A CA 1
ATOM 1950 C C . PRO A 1 249 ? -24.804 27.313 6.547 1.00 87.25 249 PRO A C 1
ATOM 1952 O O . PRO A 1 249 ? -24.056 27.860 5.740 1.00 87.25 249 PRO A O 1
ATOM 1955 N N . ASN A 1 250 ? -24.537 27.239 7.855 1.00 85.31 250 ASN A N 1
ATOM 1956 C CA . ASN A 1 250 ? -23.392 27.897 8.487 1.00 85.31 250 ASN A CA 1
ATOM 1957 C C . ASN A 1 250 ? -22.063 27.297 8.008 1.00 85.31 250 ASN A C 1
ATOM 1959 O O . ASN A 1 250 ? -21.181 28.035 7.577 1.00 85.31 250 ASN A O 1
ATOM 1963 N N . THR A 1 251 ? -21.940 25.963 7.994 1.00 82.50 251 THR A N 1
ATOM 1964 C CA . THR A 1 251 ? -20.743 25.274 7.476 1.00 82.50 251 THR A CA 1
ATOM 1965 C C . THR A 1 251 ? -20.516 25.598 6.000 1.00 82.50 251 THR A C 1
ATOM 1967 O O . THR A 1 251 ? -19.386 25.843 5.581 1.00 82.50 251 THR A O 1
ATOM 1970 N N . ARG A 1 252 ? -21.591 25.670 5.201 1.00 84.12 252 ARG A N 1
ATOM 1971 C CA . ARG A 1 252 ? -21.510 26.040 3.781 1.00 84.12 252 ARG A CA 1
ATOM 1972 C C . ARG A 1 252 ? -21.043 27.484 3.583 1.00 84.12 252 ARG A C 1
ATOM 1974 O O . ARG A 1 252 ? -20.261 27.734 2.669 1.00 84.12 252 ARG A O 1
ATOM 1981 N N . GLN A 1 253 ? -21.532 28.424 4.389 1.00 88.31 253 GLN A N 1
ATOM 1982 C CA . GLN A 1 253 ? -21.114 29.823 4.311 1.00 88.31 253 GLN A CA 1
ATOM 1983 C C . GLN A 1 253 ? -19.642 29.982 4.706 1.00 88.31 253 GLN A C 1
ATOM 1985 O O . GLN A 1 253 ? -18.869 30.520 3.918 1.00 88.31 253 GLN A O 1
ATOM 1990 N N . ALA A 1 254 ? -19.235 29.411 5.841 1.00 85.56 254 ALA A N 1
ATOM 1991 C CA . ALA A 1 254 ? -17.848 29.448 6.301 1.00 85.56 254 ALA A CA 1
ATOM 1992 C C . ALA A 1 254 ? -16.869 28.820 5.292 1.00 85.56 254 ALA A C 1
ATOM 1994 O O . ALA A 1 254 ? -15.742 29.284 5.149 1.00 85.56 254 ALA A O 1
ATOM 1995 N N . ALA A 1 255 ? -17.282 27.771 4.570 1.00 83.38 255 ALA A N 1
ATOM 1996 C CA . ALA A 1 255 ? -16.468 27.183 3.508 1.00 83.38 255 ALA A CA 1
ATOM 1997 C C . ALA A 1 255 ? -16.297 28.123 2.301 1.00 83.38 255 ALA A C 1
ATOM 1999 O O . ALA A 1 255 ? -15.206 28.193 1.746 1.00 83.38 255 ALA A O 1
ATOM 2000 N N . ARG A 1 256 ? -17.346 28.862 1.906 1.00 85.44 256 ARG A N 1
ATOM 2001 C CA . ARG A 1 256 ? -17.282 29.835 0.799 1.00 85.44 256 ARG A CA 1
ATOM 2002 C C . ARG A 1 256 ? -16.388 31.026 1.113 1.00 85.44 256 ARG A C 1
ATOM 2004 O O . ARG A 1 256 ? -15.747 31.529 0.210 1.00 85.44 256 ARG A O 1
ATOM 2011 N N . GLU A 1 257 ? -16.339 31.453 2.369 1.00 91.44 257 GLU A N 1
ATOM 2012 C CA . GLU A 1 257 ? -15.476 32.557 2.814 1.00 91.44 257 GLU A CA 1
ATOM 2013 C C . GLU A 1 257 ? -13.977 32.199 2.794 1.00 91.44 257 GLU A C 1
ATOM 2015 O O . GLU A 1 257 ? -13.135 33.086 2.897 1.00 91.44 257 GLU A O 1
ATOM 2020 N N . ARG A 1 258 ? -13.634 30.907 2.673 1.00 82.75 258 ARG A N 1
ATOM 2021 C CA . ARG A 1 258 ? -12.250 30.402 2.616 1.00 82.75 258 ARG A CA 1
ATOM 2022 C C . ARG A 1 258 ? -11.738 30.140 1.194 1.00 82.75 258 ARG A C 1
ATOM 2024 O O . ARG A 1 258 ? -10.561 29.809 1.057 1.00 82.75 258 ARG A O 1
ATOM 2031 N N . LEU A 1 259 ? -12.613 30.203 0.187 1.00 74.75 259 LEU A N 1
ATOM 2032 C CA . LEU A 1 259 ? -12.283 30.048 -1.237 1.00 74.75 259 LEU A CA 1
ATOM 2033 C C . LEU A 1 259 ? -12.028 31.418 -1.866 1.00 74.75 259 LEU A C 1
ATOM 2035 O O . LEU A 1 259 ? -11.120 31.486 -2.720 1.00 74.75 259 LEU A O 1
#

pLDDT: mean 84.21, std 20.86, range [25.03, 98.81]

Secondary structure (DSSP, 8-state):
--HHHHHHHHHHHHHHHHHHHHHHHHTTSPP------------------------PPPP-EEEEEE-S-SSSTTHHHHHHHHHHHTTTEEEEEEEEEETTT-SSS-GGGTTS--EEEEEEESSHHHHHHHHHHHHHH---SEEEEESS-HHHHHHHHHHHHHHT-EEEEEE-S-GGGGSS--S---HHHHHHTHHHHHHSTTSHHHHHHHHHTGGGSSEEEESSHHHHHHH--EE------TTTT---HHHHHHHHTT-

Mean predicted aligned error: 9.44 Å